Protein AF-A0AAD4KGN5-F1 (afdb_monomer_lite)

Radius of gyration: 23.33 Å; chains: 1; bounding box: 60×44×82 Å

Foldseek 3Di:
DPLLLVVLVVQLVLLVVLQVLLVVLQCCQQPVDPPDRQCLSVLLNVLSVLSNQLSVLVNVLVVPVPDDDLPNQQSPLVSVLSLLLSLLSNLVSLLSLLVVVLVVPDDDDCPPVPPPDPDPPPPPPPPDPDDDDPPDDPPDDDPPPLVVLSVVLNVLSVQLSVLSNCLSVLQGQDPPPSDRDPVSNVSSLVSLLSSLVSSLVSLVSSLVSLVVVVVVVVVVVVVVPDPPVPPPPCSSVLSNVLSVLSNLLSVLSNLVSVQSVVQVVPVVDDRPPPDDLSSSNPHPVVCCVRSPVVSVSVNSVSVSVVSVVVVVVVVVVD

Organism: NCBI:txid1131652

Sequence (318 aa):
MEAHEVLSCVELVIYILLFPLVSFLAVYYLCLTRREKQTAWLFLNAFTVAKIAGPAIAIYLDSSNTNSTGGSVKLQIASQILNQIALGPLLSATLSFVNTSVSRRLPLSPRNQDIAVESNQTQRNYYSYLPLQSRNQNGEGEGKFIPIVLRLIHPIIVCGLVLGIYGGVKRSPDSSTGETNADDYKSGVTFSKVSSVLFLVAIATLYGTVLLKQCHQTRSKRAHGGFETGSFVPESMMLVLILPLLFVRVIYSLLYSFNLNMVETLSTQSVKTVPSKYDPANGSWVIYLLLGLVPQVTVVTSYTIYGTLSWIKDRSGA

Structure (mmCIF, N/CA/C/O backbone):
data_AF-A0AAD4KGN5-F1
#
_entry.id   AF-A0AAD4KGN5-F1
#
loop_
_atom_site.group_PDB
_atom_site.id
_atom_site.type_symbol
_atom_site.label_atom_id
_atom_site.label_alt_id
_atom_site.label_comp_id
_atom_site.label_asym_id
_atom_site.label_entity_id
_atom_site.label_seq_id
_atom_site.pdbx_PDB_ins_code
_atom_site.Cartn_x
_atom_site.Cartn_y
_atom_site.Cartn_z
_atom_site.occupancy
_atom_site.B_iso_or_equiv
_atom_site.auth_seq_id
_atom_site.auth_comp_id
_atom_site.auth_asym_id
_atom_site.auth_atom_id
_atom_site.pdbx_PDB_model_num
ATOM 1 N N . MET A 1 1 ? 10.834 21.330 -17.620 1.00 60.41 1 MET A N 1
ATOM 2 C CA . MET A 1 1 ? 10.460 20.185 -16.779 1.00 60.41 1 MET A CA 1
ATOM 3 C C . MET A 1 1 ? 9.252 19.523 -17.388 1.00 60.41 1 MET A C 1
ATOM 5 O O . MET A 1 1 ? 8.248 20.195 -17.622 1.00 60.41 1 MET A O 1
ATOM 9 N N . GLU A 1 2 ? 9.367 18.243 -17.703 1.00 84.56 2 GLU A N 1
ATOM 10 C CA . GLU A 1 2 ? 8.225 17.460 -18.169 1.00 84.56 2 GLU A CA 1
ATOM 11 C C . GLU A 1 2 ? 7.252 17.216 -17.004 1.00 84.56 2 GLU A C 1
ATOM 13 O O . GLU A 1 2 ? 7.646 17.188 -15.837 1.00 84.56 2 GLU A O 1
ATOM 18 N N . ALA A 1 3 ? 5.957 17.040 -17.285 1.00 87.00 3 ALA A N 1
ATOM 19 C CA . ALA A 1 3 ? 4.946 16.875 -16.231 1.00 87.00 3 ALA A CA 1
ATOM 20 C C . ALA A 1 3 ? 5.242 15.686 -15.289 1.00 87.00 3 ALA A C 1
ATOM 22 O O . ALA A 1 3 ? 4.927 15.744 -14.101 1.00 87.00 3 ALA A O 1
ATOM 23 N N . HIS A 1 4 ? 5.884 14.629 -15.798 1.00 83.62 4 HIS A N 1
ATOM 24 C CA . HIS A 1 4 ? 6.298 13.455 -15.022 1.00 83.62 4 HIS A CA 1
ATOM 25 C C . HIS A 1 4 ? 7.429 13.751 -14.032 1.00 83.62 4 HIS A C 1
ATOM 27 O O . HIS A 1 4 ? 7.442 13.209 -12.925 1.00 83.62 4 HIS A O 1
ATOM 33 N N . GLU A 1 5 ? 8.345 14.642 -14.403 1.00 86.62 5 GLU A N 1
ATOM 34 C CA . GLU A 1 5 ? 9.452 15.086 -13.559 1.00 86.62 5 GLU A CA 1
ATOM 35 C C . GLU A 1 5 ? 8.915 15.902 -12.377 1.00 86.62 5 GLU A C 1
ATOM 37 O O . GLU A 1 5 ? 9.190 15.589 -11.219 1.00 86.62 5 GLU A O 1
ATOM 42 N N . VAL A 1 6 ? 8.041 16.878 -12.660 1.00 90.81 6 VAL A N 1
ATOM 43 C CA . VAL A 1 6 ? 7.364 17.678 -11.626 1.00 90.81 6 VAL A CA 1
ATOM 44 C C . VAL A 1 6 ? 6.596 16.769 -10.669 1.00 90.81 6 VAL A C 1
ATOM 46 O O . VAL A 1 6 ? 6.674 16.936 -9.453 1.00 90.81 6 VAL A O 1
ATOM 49 N N . LEU A 1 7 ? 5.886 15.775 -11.201 1.00 91.19 7 LEU A N 1
ATOM 50 C CA . LEU A 1 7 ? 5.109 14.842 -10.396 1.00 91.19 7 LEU A CA 1
ATOM 51 C C . LEU A 1 7 ? 5.989 13.951 -9.509 1.00 91.19 7 LEU A C 1
ATOM 53 O O . LEU A 1 7 ? 5.655 13.743 -8.343 1.00 91.19 7 LEU A O 1
ATOM 57 N N . SER A 1 8 ? 7.130 13.489 -10.024 1.00 90.75 8 SER A N 1
ATOM 58 C CA . SER A 1 8 ? 8.120 12.724 -9.253 1.00 90.75 8 SER A CA 1
ATOM 59 C C . SER A 1 8 ? 8.724 13.566 -8.124 1.00 90.75 8 SER A C 1
ATOM 61 O O . SER A 1 8 ? 8.851 13.087 -6.997 1.00 90.75 8 SER A O 1
ATOM 63 N N . CYS A 1 9 ? 9.020 14.843 -8.385 1.00 92.50 9 CYS A N 1
ATOM 64 C CA . CYS A 1 9 ? 9.477 15.793 -7.370 1.00 92.50 9 CYS A CA 1
ATOM 65 C C . CYS A 1 9 ? 8.417 16.035 -6.287 1.00 92.50 9 CYS A C 1
ATOM 67 O O . CYS A 1 9 ? 8.727 15.984 -5.098 1.00 92.50 9 CYS A O 1
ATOM 69 N N . VAL A 1 10 ? 7.158 16.258 -6.678 1.00 94.62 10 VAL A N 1
ATOM 70 C CA . VAL A 1 10 ? 6.042 16.448 -5.736 1.00 94.62 10 VAL A CA 1
ATOM 71 C C . VAL A 1 10 ? 5.856 15.212 -4.857 1.00 94.62 10 VAL A C 1
ATOM 73 O O . VAL A 1 10 ? 5.742 15.331 -3.638 1.00 94.62 10 VAL A O 1
ATOM 76 N N . GLU A 1 11 ? 5.866 14.023 -5.458 1.00 94.19 11 GLU A N 1
ATOM 77 C CA . GLU A 1 11 ? 5.771 12.755 -4.740 1.00 94.19 11 GLU A CA 1
ATOM 78 C C . GLU A 1 11 ? 6.907 12.594 -3.719 1.00 94.19 11 GLU A C 1
ATOM 80 O O . GLU A 1 11 ? 6.650 12.288 -2.551 1.00 94.19 11 GLU A O 1
ATOM 85 N N . LEU A 1 12 ? 8.148 12.862 -4.135 1.00 95.12 12 LEU A N 1
ATOM 86 C CA . LEU A 1 12 ? 9.322 12.795 -3.272 1.00 95.12 12 LEU A CA 1
ATOM 87 C C . LEU A 1 12 ? 9.198 13.747 -2.074 1.00 95.12 12 LEU A C 1
ATOM 89 O O . LEU A 1 12 ? 9.388 13.323 -0.934 1.00 95.12 12 LEU A O 1
ATOM 93 N N . VAL A 1 13 ? 8.832 15.010 -2.313 1.00 97.38 13 VAL A N 1
ATOM 94 C CA . VAL A 1 13 ? 8.669 16.024 -1.258 1.00 97.38 13 VAL A CA 1
ATOM 95 C C . VAL A 1 13 ? 7.602 15.598 -0.249 1.00 97.38 13 VAL A C 1
ATOM 97 O O . VAL A 1 13 ? 7.848 15.646 0.957 1.00 97.38 13 VAL A O 1
ATOM 100 N N . ILE A 1 14 ? 6.442 15.124 -0.715 1.00 97.12 14 ILE A N 1
ATOM 101 C CA . ILE A 1 14 ? 5.356 14.663 0.163 1.00 97.12 14 ILE A CA 1
ATOM 102 C C . ILE A 1 14 ? 5.833 13.519 1.065 1.00 97.12 14 ILE A C 1
ATOM 104 O O . ILE A 1 14 ? 5.611 13.553 2.278 1.00 97.12 14 ILE A O 1
ATOM 108 N N . TYR A 1 15 ? 6.498 12.506 0.503 1.00 96.94 15 TYR A N 1
ATOM 109 C CA . TYR A 1 15 ? 6.926 11.352 1.291 1.00 96.94 15 TYR A CA 1
ATOM 110 C C . TYR A 1 15 ? 8.107 11.651 2.215 1.00 96.94 15 TYR A C 1
ATOM 112 O O . TYR A 1 15 ? 8.131 11.112 3.321 1.00 96.94 15 TYR A O 1
ATOM 120 N N . ILE A 1 16 ? 9.026 12.543 1.834 1.00 97.31 16 ILE A N 1
ATOM 121 C CA . ILE A 1 16 ? 10.085 13.033 2.729 1.00 97.31 16 ILE A CA 1
ATOM 122 C C . ILE A 1 16 ? 9.478 13.740 3.945 1.00 97.31 16 ILE A C 1
ATOM 124 O O . ILE A 1 16 ? 9.922 13.498 5.065 1.00 97.31 16 ILE A O 1
ATOM 128 N N . LEU A 1 17 ? 8.438 14.560 3.758 1.00 97.25 17 LEU A N 1
ATOM 129 C CA . LEU A 1 17 ? 7.753 15.239 4.866 1.00 97.25 17 LEU A CA 1
ATOM 130 C C . LEU A 1 17 ? 6.970 14.266 5.761 1.00 97.25 17 LEU A C 1
ATOM 132 O O . LEU A 1 17 ? 6.923 14.440 6.979 1.00 97.25 17 LEU A O 1
ATOM 136 N N . LEU A 1 18 ? 6.376 13.219 5.184 1.00 96.62 18 LEU A N 1
ATOM 137 C CA . LEU A 1 18 ? 5.640 12.197 5.936 1.00 96.62 18 LEU A CA 1
ATOM 138 C C . LEU A 1 18 ? 6.549 11.210 6.678 1.00 96.62 18 LEU A C 1
ATOM 140 O O . LEU A 1 18 ? 6.173 10.707 7.739 1.00 96.62 18 LEU A O 1
ATOM 144 N N . PHE A 1 19 ? 7.735 10.921 6.142 1.00 97.44 19 PHE A N 1
ATOM 145 C CA . PHE A 1 19 ? 8.666 9.935 6.683 1.00 97.44 19 PHE A CA 1
ATOM 146 C C . PHE A 1 19 ? 9.046 10.134 8.161 1.00 97.44 19 PHE A C 1
ATOM 148 O O . PHE A 1 19 ? 8.937 9.155 8.905 1.00 97.44 19 PHE A O 1
ATOM 155 N N . PRO A 1 20 ? 9.454 11.327 8.646 1.00 97.56 20 PRO A N 1
ATOM 156 C CA . PRO A 1 20 ? 9.816 11.506 10.052 1.00 97.56 20 PRO A CA 1
ATOM 157 C C . PRO A 1 20 ? 8.620 11.281 10.978 1.00 97.56 20 PRO A C 1
ATOM 159 O O . PRO A 1 20 ? 8.779 10.701 12.049 1.00 97.56 20 PRO A O 1
ATOM 162 N N . LEU A 1 21 ? 7.416 11.665 10.549 1.00 96.44 21 LEU A N 1
ATOM 163 C CA . LEU A 1 21 ? 6.199 11.491 11.333 1.00 96.44 21 LEU A CA 1
ATOM 164 C C . LEU A 1 21 ? 5.832 10.000 11.442 1.00 96.44 21 LEU A C 1
ATOM 166 O O . LEU A 1 21 ? 5.621 9.488 12.541 1.00 96.44 21 LEU A O 1
ATOM 170 N N . VAL A 1 22 ? 5.828 9.275 10.319 1.00 96.50 22 VAL A N 1
ATOM 171 C CA . VAL A 1 22 ? 5.586 7.820 10.302 1.00 96.50 22 VAL A CA 1
ATOM 172 C C . VAL A 1 22 ? 6.668 7.074 11.087 1.00 96.50 22 VAL A C 1
ATOM 174 O O . VAL A 1 22 ? 6.358 6.143 11.826 1.00 96.50 22 VAL A O 1
ATOM 177 N N . SER A 1 23 ? 7.930 7.493 10.973 1.00 96.31 23 SER A N 1
ATOM 178 C CA . SER A 1 23 ? 9.051 6.919 11.727 1.00 96.31 23 SER A CA 1
ATOM 179 C C . SER A 1 23 ? 8.923 7.158 13.223 1.00 96.31 23 SER A C 1
ATOM 181 O O . SER A 1 23 ? 9.107 6.224 13.999 1.00 96.31 23 SER A O 1
ATOM 183 N N . PHE A 1 24 ? 8.542 8.367 13.635 1.00 95.88 24 PHE A N 1
ATOM 184 C CA . PHE A 1 24 ? 8.279 8.681 15.033 1.00 95.88 24 PHE A CA 1
ATOM 185 C C . PHE A 1 24 ? 7.169 7.793 15.604 1.00 95.88 24 PHE A C 1
ATOM 187 O O . PHE A 1 24 ? 7.368 7.172 16.646 1.00 95.88 24 PHE A O 1
ATOM 194 N N . LEU A 1 25 ? 6.037 7.662 14.902 1.00 93.50 25 LEU A N 1
ATOM 195 C CA . LEU A 1 25 ? 4.942 6.785 15.328 1.00 93.50 25 LEU A CA 1
ATOM 196 C C . LEU A 1 25 ? 5.377 5.316 15.372 1.00 93.50 25 LEU A C 1
ATOM 198 O O . LEU A 1 25 ? 5.053 4.615 16.327 1.00 93.50 25 LEU A O 1
ATOM 202 N N . ALA A 1 26 ? 6.156 4.853 14.391 1.00 94.06 26 ALA A N 1
ATOM 203 C CA . ALA A 1 26 ? 6.684 3.494 14.380 1.00 94.06 26 ALA A CA 1
ATOM 204 C C . ALA A 1 26 ? 7.587 3.220 15.587 1.00 94.06 26 ALA A C 1
ATOM 206 O O . ALA A 1 26 ? 7.376 2.234 16.286 1.00 94.06 26 ALA A O 1
ATOM 207 N N . VAL A 1 27 ? 8.538 4.106 15.887 1.00 93.56 27 VAL A N 1
ATOM 208 C CA . VAL A 1 27 ? 9.410 3.974 17.065 1.00 93.56 27 VAL A CA 1
ATOM 209 C C . VAL A 1 27 ? 8.600 4.078 18.358 1.00 93.56 27 VAL A C 1
ATOM 211 O O . VAL A 1 27 ? 8.803 3.287 19.277 1.00 93.56 27 VAL A O 1
ATOM 214 N N . TYR A 1 28 ? 7.642 5.001 18.439 1.00 91.69 28 TYR A N 1
ATOM 215 C CA . TYR A 1 28 ? 6.803 5.173 19.622 1.00 91.69 28 TYR A CA 1
ATOM 216 C C . TYR A 1 28 ? 5.955 3.927 19.924 1.00 91.69 28 TYR A C 1
ATOM 218 O O . TYR A 1 28 ? 5.976 3.412 21.046 1.00 91.69 28 TYR A O 1
ATOM 226 N N . TYR A 1 29 ? 5.238 3.403 18.927 1.00 88.31 29 TYR A N 1
ATOM 227 C CA . TYR A 1 29 ? 4.366 2.240 19.103 1.00 88.31 29 TYR A CA 1
ATOM 228 C C . TYR A 1 29 ? 5.123 0.909 19.180 1.00 88.31 29 TYR A C 1
ATOM 230 O O . TYR A 1 29 ? 4.575 -0.060 19.704 1.00 88.31 29 TYR A O 1
ATOM 238 N N . LEU A 1 30 ? 6.365 0.837 18.688 1.00 86.94 30 LEU A N 1
ATOM 239 C CA . LEU A 1 30 ? 7.169 -0.389 18.715 1.00 86.94 30 LEU A CA 1
ATOM 240 C C . LEU A 1 30 ? 8.129 -0.463 19.911 1.00 86.94 30 LEU A C 1
ATOM 242 O O . LEU A 1 30 ? 8.302 -1.546 20.469 1.00 86.94 30 LEU A O 1
ATOM 246 N N . CYS A 1 31 ? 8.744 0.660 20.301 1.00 84.00 31 CYS A N 1
ATOM 247 C CA . CYS A 1 31 ? 9.777 0.710 21.343 1.00 84.00 31 CYS A CA 1
ATOM 248 C C . CYS A 1 31 ? 9.281 1.297 22.670 1.00 84.00 31 CYS A C 1
ATOM 250 O O . CYS A 1 31 ? 9.625 0.772 23.725 1.00 84.00 31 CYS A O 1
ATOM 252 N N . LEU A 1 32 ? 8.509 2.391 22.640 1.00 79.25 32 LEU A N 1
ATOM 253 C CA . LEU A 1 32 ? 8.140 3.130 23.859 1.00 79.25 32 LEU A CA 1
ATOM 254 C C . LEU A 1 32 ? 6.855 2.608 24.500 1.00 79.25 32 LEU A C 1
ATOM 256 O O . LEU A 1 32 ? 6.700 2.623 25.722 1.00 79.25 32 LEU A O 1
ATOM 260 N N . THR A 1 33 ? 5.928 2.120 23.685 1.00 74.19 33 THR A N 1
ATOM 261 C CA . THR A 1 33 ? 4.666 1.585 24.182 1.00 74.19 33 THR A CA 1
ATOM 262 C C . THR A 1 33 ? 4.865 0.137 24.625 1.00 74.19 33 THR A C 1
ATOM 264 O O . THR A 1 33 ? 5.048 -0.760 23.812 1.00 74.19 33 THR A O 1
ATOM 267 N N . ARG A 1 34 ? 4.793 -0.117 25.939 1.00 61.22 34 ARG A N 1
ATOM 268 C CA . ARG A 1 34 ? 4.879 -1.474 26.523 1.00 61.22 34 ARG A CA 1
ATOM 269 C C . ARG A 1 34 ? 3.637 -2.342 26.230 1.00 61.22 34 ARG A C 1
ATOM 271 O O . ARG A 1 34 ? 3.597 -3.504 26.625 1.00 61.22 34 ARG A O 1
ATOM 278 N N . ARG A 1 35 ? 2.609 -1.774 25.584 1.00 58.50 35 ARG A N 1
ATOM 279 C CA . ARG A 1 35 ? 1.395 -2.477 25.133 1.00 58.50 35 ARG A CA 1
ATOM 280 C C . ARG A 1 35 ? 1.595 -3.067 23.734 1.00 58.50 35 ARG A C 1
ATOM 282 O O . ARG A 1 35 ? 2.479 -2.639 23.007 1.00 58.50 35 ARG A O 1
ATOM 289 N N . GLU A 1 36 ? 0.787 -4.079 23.421 1.00 65.50 36 GLU A N 1
ATOM 290 C CA . GLU A 1 36 ? 0.777 -4.897 22.196 1.00 65.50 36 GLU A CA 1
ATOM 291 C C . GLU A 1 36 ? 1.415 -4.214 20.976 1.00 65.50 36 GLU A C 1
ATOM 293 O O . GLU A 1 36 ? 0.932 -3.183 20.505 1.00 65.50 36 GLU A O 1
ATOM 298 N N . LYS A 1 37 ? 2.514 -4.788 20.461 1.00 69.62 37 LYS A N 1
ATOM 299 C CA . LYS A 1 37 ? 3.272 -4.151 19.377 1.00 69.62 37 LYS A CA 1
ATOM 300 C C . LYS A 1 37 ? 2.404 -4.085 18.117 1.00 69.62 37 LYS A C 1
ATOM 302 O O . LYS A 1 37 ? 2.071 -5.114 17.526 1.00 69.62 37 LYS A O 1
ATOM 307 N N . GLN A 1 38 ? 2.070 -2.873 17.688 1.00 82.19 38 GLN A N 1
ATOM 308 C CA . GLN A 1 38 ? 1.315 -2.635 16.462 1.00 82.19 38 GLN A CA 1
ATOM 309 C C . GLN A 1 38 ? 2.259 -2.673 15.255 1.00 82.19 38 GLN A C 1
ATOM 311 O O . GLN A 1 38 ? 2.876 -1.673 14.892 1.00 82.19 38 GLN A O 1
ATOM 316 N N . THR A 1 39 ? 2.368 -3.834 14.606 1.00 87.81 39 THR A N 1
ATOM 317 C CA . THR A 1 39 ? 3.241 -4.039 13.432 1.00 87.81 39 THR A CA 1
ATOM 318 C C . THR A 1 39 ? 2.850 -3.197 12.213 1.00 87.81 39 THR A C 1
ATOM 320 O O . THR A 1 39 ? 3.664 -3.020 11.310 1.00 87.81 39 THR A O 1
ATOM 323 N N . ALA A 1 40 ? 1.635 -2.635 12.191 1.00 91.94 40 ALA A N 1
ATOM 324 C CA . ALA A 1 40 ? 1.134 -1.783 11.113 1.00 91.94 40 ALA A CA 1
ATOM 325 C C . ALA A 1 40 ? 2.074 -0.606 10.801 1.00 91.94 40 ALA A C 1
ATOM 327 O O . ALA A 1 40 ? 2.333 -0.310 9.635 1.00 91.94 40 ALA A O 1
ATOM 328 N N . TRP A 1 41 ? 2.639 0.021 11.836 1.00 93.88 41 TRP A N 1
ATOM 329 C CA . TRP A 1 41 ? 3.528 1.174 11.686 1.00 93.88 41 TRP A CA 1
ATOM 330 C C . TRP A 1 41 ? 4.870 0.821 11.046 1.00 93.88 41 TRP A C 1
ATOM 332 O O . TRP A 1 41 ? 5.410 1.618 10.283 1.00 93.88 41 TRP A O 1
ATOM 342 N N . LEU A 1 42 ? 5.381 -0.389 11.297 1.00 93.75 42 LEU A N 1
ATOM 343 C CA . LEU A 1 42 ? 6.594 -0.890 10.650 1.00 93.75 42 LEU A CA 1
ATOM 344 C C . LEU A 1 42 ? 6.373 -1.047 9.139 1.00 93.75 42 LEU A C 1
ATOM 346 O O . LEU A 1 42 ? 7.194 -0.609 8.338 1.00 93.75 42 LEU A O 1
ATOM 350 N N . PHE A 1 43 ? 5.238 -1.630 8.746 1.00 95.06 43 PHE A N 1
ATOM 351 C CA . PHE A 1 43 ? 4.889 -1.788 7.336 1.00 95.06 43 PHE A CA 1
ATOM 352 C C . PHE A 1 43 ? 4.648 -0.443 6.641 1.00 95.06 43 PHE A C 1
ATOM 354 O O . PHE A 1 43 ? 5.063 -0.269 5.496 1.00 95.06 43 PHE A O 1
ATOM 361 N N . LEU A 1 44 ? 4.042 0.527 7.335 1.00 95.25 44 LEU A N 1
ATOM 362 C CA . LEU A 1 44 ? 3.866 1.882 6.810 1.00 95.25 44 LEU A CA 1
ATOM 363 C C . LEU A 1 44 ? 5.209 2.609 6.634 1.00 95.25 44 LEU A C 1
ATOM 365 O O . LEU A 1 44 ? 5.376 3.356 5.676 1.00 95.25 44 LEU A O 1
ATOM 369 N N . ASN A 1 45 ? 6.183 2.356 7.511 1.00 95.94 45 ASN A N 1
ATOM 370 C CA . ASN A 1 45 ? 7.542 2.873 7.360 1.00 95.94 45 ASN A CA 1
ATOM 371 C C . ASN A 1 45 ? 8.263 2.243 6.155 1.00 95.94 45 ASN A C 1
ATOM 373 O O . ASN A 1 45 ? 8.795 2.948 5.304 1.00 95.94 45 ASN A O 1
ATOM 377 N N . ALA A 1 46 ? 8.202 0.915 6.018 1.00 95.31 46 ALA A N 1
ATOM 378 C CA . ALA A 1 46 ? 8.754 0.226 4.851 1.00 95.31 46 ALA A CA 1
ATOM 379 C C . ALA A 1 46 ? 8.126 0.733 3.538 1.00 95.31 46 ALA A C 1
ATOM 381 O O . ALA A 1 46 ? 8.821 0.903 2.536 1.00 95.31 46 ALA A O 1
ATOM 382 N N . PHE A 1 47 ? 6.822 1.030 3.558 1.00 96.31 47 PHE A N 1
ATOM 383 C CA . PHE A 1 47 ? 6.125 1.664 2.444 1.00 96.31 47 PHE A CA 1
ATOM 384 C C . PHE A 1 47 ? 6.702 3.042 2.096 1.00 96.31 47 PHE A C 1
ATOM 386 O O . PHE A 1 47 ? 7.019 3.284 0.931 1.00 96.31 47 PHE A O 1
ATOM 393 N N . THR A 1 48 ? 6.851 3.946 3.071 1.00 96.62 48 THR A N 1
ATOM 394 C CA . THR A 1 48 ? 7.354 5.304 2.804 1.00 96.62 48 THR A CA 1
ATOM 395 C C . THR A 1 48 ? 8.795 5.288 2.303 1.00 96.62 48 THR A C 1
ATOM 397 O O . THR A 1 48 ? 9.103 6.018 1.366 1.00 96.62 48 THR A O 1
ATOM 400 N N . VAL A 1 49 ? 9.654 4.405 2.825 1.00 95.75 49 VAL A N 1
ATOM 401 C CA . VAL A 1 49 ? 11.027 4.224 2.316 1.00 95.75 49 VAL A CA 1
ATOM 402 C C . VAL A 1 49 ? 11.024 3.787 0.849 1.00 95.75 49 VAL A C 1
ATOM 404 O O . VAL A 1 49 ? 11.706 4.396 0.024 1.00 95.75 49 VAL A O 1
ATOM 407 N N . ALA A 1 50 ? 10.216 2.783 0.491 1.00 93.56 50 ALA A N 1
ATOM 408 C CA . ALA A 1 50 ? 10.104 2.328 -0.896 1.00 93.56 50 ALA A CA 1
ATOM 409 C C . ALA A 1 50 ? 9.590 3.440 -1.833 1.00 93.56 50 ALA A C 1
ATOM 411 O O . ALA A 1 50 ? 10.068 3.573 -2.962 1.00 93.56 50 ALA A O 1
ATOM 412 N N . LYS A 1 51 ? 8.651 4.269 -1.354 1.00 93.94 51 LYS A N 1
ATOM 413 C CA . LYS A 1 51 ? 8.094 5.406 -2.102 1.00 93.94 51 LYS A CA 1
ATOM 414 C C . LYS A 1 51 ? 9.039 6.598 -2.225 1.00 93.94 51 LYS A C 1
ATOM 416 O O . LYS A 1 51 ? 8.876 7.357 -3.166 1.00 93.94 51 LYS A O 1
ATOM 421 N N . ILE A 1 52 ? 10.019 6.761 -1.339 1.00 95.31 52 ILE A N 1
ATOM 422 C CA . ILE A 1 52 ? 11.092 7.756 -1.507 1.00 95.31 52 ILE A CA 1
ATOM 423 C C . ILE A 1 52 ? 12.108 7.258 -2.540 1.00 95.31 52 ILE A C 1
ATOM 425 O O . ILE A 1 52 ? 12.529 8.015 -3.411 1.00 95.31 52 ILE A O 1
ATOM 429 N N . ALA A 1 53 ? 12.468 5.971 -2.480 1.00 93.50 53 ALA A N 1
ATOM 430 C CA . ALA A 1 53 ? 13.478 5.388 -3.359 1.00 93.50 53 ALA A CA 1
ATOM 431 C C . ALA A 1 53 ? 13.095 5.457 -4.849 1.00 93.50 53 ALA A C 1
ATOM 433 O O . ALA A 1 53 ? 13.936 5.796 -5.678 1.00 93.50 53 ALA A O 1
ATOM 434 N N . GLY A 1 54 ? 11.834 5.175 -5.200 1.00 88.62 54 GLY A N 1
ATOM 435 C CA . GLY A 1 54 ? 11.370 5.169 -6.596 1.00 88.62 54 GLY A CA 1
ATOM 436 C C . GLY A 1 54 ? 11.581 6.506 -7.334 1.00 88.62 54 GLY A C 1
ATOM 437 O O . GLY A 1 54 ? 12.334 6.536 -8.309 1.00 88.62 54 GLY A O 1
ATOM 438 N N . PRO A 1 55 ? 10.967 7.616 -6.880 1.00 89.31 55 PRO A N 1
ATOM 439 C CA . PRO A 1 55 ? 11.144 8.944 -7.466 1.00 89.31 55 PRO A CA 1
ATOM 440 C C . PRO A 1 55 ? 12.584 9.460 -7.379 1.00 89.31 55 PRO A C 1
ATOM 442 O O . PRO A 1 55 ? 13.048 10.097 -8.319 1.00 89.31 55 PRO A O 1
ATOM 445 N N . ALA A 1 56 ? 13.319 9.155 -6.301 1.00 91.19 56 ALA A N 1
ATOM 446 C CA . ALA A 1 56 ? 14.723 9.553 -6.180 1.00 91.19 56 ALA A CA 1
ATOM 447 C C . ALA A 1 56 ? 15.592 8.940 -7.294 1.00 91.19 56 ALA A C 1
ATOM 449 O O . ALA A 1 56 ? 16.406 9.640 -7.895 1.00 91.19 56 ALA A O 1
ATOM 450 N N . ILE A 1 57 ? 15.378 7.658 -7.619 1.00 88.75 57 ILE A N 1
ATOM 451 C CA . ILE A 1 57 ? 16.053 6.985 -8.740 1.00 88.75 57 ILE A CA 1
ATOM 452 C C . ILE A 1 57 ? 15.639 7.609 -10.079 1.00 88.75 57 ILE A C 1
ATOM 454 O O . ILE A 1 57 ? 16.490 7.807 -10.943 1.00 88.75 57 ILE A O 1
ATOM 458 N N . ALA A 1 58 ? 14.356 7.940 -10.255 1.00 83.69 58 ALA A N 1
ATOM 459 C CA . ALA A 1 58 ? 13.861 8.555 -11.487 1.00 83.69 58 ALA A CA 1
ATOM 460 C C . ALA A 1 58 ? 14.473 9.948 -11.738 1.00 83.69 58 ALA A C 1
ATOM 462 O O . ALA A 1 58 ? 14.930 10.222 -12.843 1.00 83.69 58 ALA A O 1
ATOM 463 N N . ILE A 1 59 ? 14.555 10.795 -10.708 1.00 86.56 59 ILE A N 1
ATOM 464 C CA . ILE A 1 59 ? 15.178 12.129 -10.797 1.00 86.56 59 ILE A CA 1
ATOM 465 C C . ILE A 1 59 ? 16.688 12.012 -11.053 1.00 86.56 59 ILE A C 1
ATOM 467 O O . ILE A 1 59 ? 17.253 12.753 -11.859 1.00 86.56 59 ILE A O 1
ATOM 471 N N . TYR A 1 60 ? 17.351 11.055 -10.396 1.00 86.75 60 TYR A N 1
ATOM 472 C CA . TYR A 1 60 ? 18.772 10.786 -10.624 1.00 86.75 60 TYR A CA 1
ATOM 473 C C . TYR A 1 60 ? 19.050 10.354 -12.071 1.00 86.75 60 TYR A C 1
ATOM 475 O O . TYR A 1 60 ? 20.047 10.766 -12.668 1.00 86.75 60 TYR A O 1
ATOM 483 N N . LEU A 1 61 ? 18.161 9.546 -12.652 1.00 80.06 61 LEU A N 1
ATOM 484 C CA . LEU A 1 61 ? 18.254 9.135 -14.049 1.00 80.06 61 LEU A CA 1
ATOM 485 C C . LEU A 1 61 ? 18.135 10.299 -15.021 1.00 80.06 61 LEU A C 1
ATOM 487 O O . LEU A 1 61 ? 18.936 10.405 -15.946 1.00 80.06 61 LEU A O 1
ATOM 491 N N . ASP A 1 62 ? 17.168 11.178 -14.789 1.00 77.50 62 ASP A N 1
ATOM 492 C CA . ASP A 1 62 ? 16.980 12.355 -15.629 1.00 77.50 62 ASP A CA 1
ATOM 493 C C . ASP A 1 62 ? 18.217 13.269 -15.589 1.00 77.50 62 ASP A C 1
ATOM 495 O O . ASP A 1 62 ? 18.728 13.707 -16.618 1.00 77.50 62 ASP A O 1
ATOM 499 N N . SER A 1 63 ? 18.809 13.416 -14.401 1.00 79.50 63 SER A N 1
ATOM 500 C CA . SER A 1 63 ? 20.038 14.194 -14.199 1.00 79.50 63 SER A CA 1
ATOM 501 C C . SER A 1 63 ? 21.285 13.567 -14.854 1.00 79.50 63 SER A C 1
ATOM 503 O O . SER A 1 63 ? 22.218 14.284 -15.216 1.00 79.50 63 SER A O 1
ATOM 505 N N . SER A 1 64 ? 21.336 12.235 -14.997 1.00 72.69 64 SER A N 1
ATOM 506 C CA . SER A 1 64 ? 22.513 11.485 -15.484 1.00 72.69 64 SER A CA 1
ATOM 507 C C . SER A 1 64 ? 22.470 11.120 -16.975 1.00 72.69 64 SER A C 1
ATOM 509 O O . SER A 1 64 ? 23.503 10.774 -17.553 1.00 72.69 64 SER A O 1
ATOM 511 N N . ASN A 1 65 ? 21.318 11.272 -17.636 1.00 60.03 65 ASN A N 1
ATOM 512 C CA . ASN A 1 65 ? 21.122 11.014 -19.070 1.00 60.03 65 ASN A CA 1
ATOM 513 C C . ASN A 1 65 ? 21.923 11.931 -20.014 1.00 60.03 65 ASN A C 1
ATOM 515 O O . ASN A 1 65 ? 21.831 11.789 -21.231 1.00 60.03 65 ASN A O 1
ATOM 519 N N . THR A 1 66 ? 22.762 12.828 -19.494 1.00 54.34 66 THR A N 1
ATOM 520 C CA . THR A 1 66 ? 23.677 13.613 -20.325 1.00 54.34 66 THR A CA 1
ATOM 521 C C . THR A 1 66 ? 24.806 12.782 -20.948 1.00 54.34 66 THR A C 1
ATOM 523 O O . THR A 1 66 ? 25.358 13.252 -21.933 1.00 54.34 66 THR A O 1
ATOM 526 N N . ASN A 1 67 ? 25.137 11.561 -20.472 1.00 50.66 67 ASN A N 1
ATOM 527 C CA . ASN A 1 67 ? 26.325 10.832 -20.974 1.00 50.66 67 ASN A CA 1
ATOM 528 C C . ASN A 1 67 ? 26.278 9.275 -21.034 1.00 50.66 67 ASN A C 1
ATOM 530 O O . ASN A 1 67 ? 27.321 8.668 -21.283 1.00 50.66 67 ASN A O 1
ATOM 534 N N . SER A 1 68 ? 25.164 8.556 -20.794 1.00 52.28 68 SER A N 1
ATOM 535 C CA . SER A 1 68 ? 25.206 7.065 -20.738 1.00 52.28 68 SER A CA 1
ATOM 536 C C . SER A 1 68 ? 23.912 6.344 -21.153 1.00 52.28 68 SER A C 1
ATOM 538 O O . SER A 1 68 ? 22.947 6.285 -20.400 1.00 52.28 68 SER A O 1
ATOM 540 N N . THR A 1 69 ? 23.911 5.695 -22.319 1.00 52.94 69 THR A N 1
ATOM 541 C CA . THR A 1 69 ? 22.734 5.053 -22.946 1.00 52.94 69 THR A CA 1
ATOM 542 C C . THR A 1 69 ? 22.341 3.672 -22.392 1.00 52.94 69 THR A C 1
ATOM 544 O O . THR A 1 69 ? 21.218 3.238 -22.624 1.00 52.94 69 THR A O 1
ATOM 547 N N . GLY A 1 70 ? 23.212 2.972 -21.650 1.00 51.56 70 GLY A N 1
ATOM 548 C CA . GLY A 1 70 ? 22.945 1.600 -21.166 1.00 51.56 70 GLY A CA 1
ATOM 549 C C . GLY A 1 70 ? 22.452 1.472 -19.714 1.00 51.56 70 GLY A C 1
ATOM 550 O O . GLY A 1 70 ? 21.830 0.472 -19.354 1.00 51.56 70 GLY A O 1
ATOM 551 N N . GLY A 1 71 ? 22.717 2.467 -18.860 1.00 57.94 71 GLY A N 1
ATOM 552 C CA . GLY A 1 71 ? 22.325 2.450 -17.439 1.00 57.94 71 GLY A CA 1
ATOM 553 C C . GLY A 1 71 ? 20.878 2.889 -17.184 1.00 57.94 71 GLY A C 1
ATOM 554 O O . GLY A 1 71 ? 20.277 2.500 -16.181 1.00 57.94 71 GLY A O 1
ATOM 555 N N . SER A 1 72 ? 20.300 3.652 -18.113 1.00 67.00 72 SER A N 1
ATOM 556 C CA . SER A 1 72 ? 18.995 4.302 -17.965 1.00 67.00 72 SER A CA 1
ATOM 557 C C . SER A 1 72 ? 17.833 3.311 -17.866 1.00 67.00 72 SER A C 1
ATOM 559 O O . SER A 1 72 ? 16.992 3.426 -16.975 1.00 67.00 72 SER A O 1
ATOM 561 N N . VAL A 1 73 ? 17.826 2.272 -18.705 1.00 71.56 73 VAL A N 1
ATOM 562 C CA . VAL A 1 73 ? 16.721 1.301 -18.781 1.00 71.56 73 VAL A CA 1
ATOM 563 C C . VAL A 1 73 ? 16.598 0.464 -17.502 1.00 71.56 73 VAL A C 1
ATOM 565 O O . VAL A 1 73 ? 15.494 0.246 -17.004 1.00 71.56 73 VAL A O 1
ATOM 568 N N . LYS A 1 74 ? 17.719 0.026 -16.912 1.00 72.19 74 LYS A N 1
ATOM 569 C CA . LYS A 1 74 ? 17.713 -0.810 -15.694 1.00 72.19 74 LYS A CA 1
ATOM 570 C C 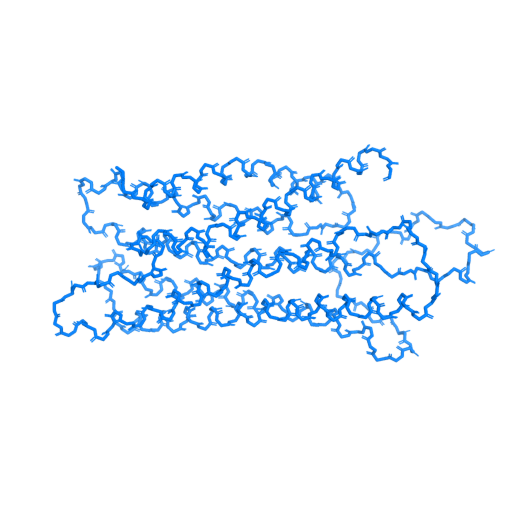. LYS A 1 74 ? 17.204 -0.050 -14.482 1.00 72.19 74 LYS A C 1
ATOM 572 O O . LYS A 1 74 ? 16.380 -0.570 -13.735 1.00 72.19 74 LYS A O 1
ATOM 577 N N . LEU A 1 75 ? 17.668 1.184 -14.293 1.00 74.69 75 LEU A N 1
ATOM 578 C CA . LEU A 1 75 ? 17.194 2.030 -13.199 1.00 74.69 75 LEU A CA 1
ATOM 579 C C . LEU A 1 75 ? 15.728 2.448 -13.410 1.00 74.69 75 LEU A C 1
ATOM 581 O O . LEU A 1 75 ? 14.993 2.559 -12.430 1.00 74.69 75 LEU A O 1
ATOM 585 N N . GLN A 1 76 ? 15.273 2.621 -14.657 1.00 79.31 76 GLN A N 1
ATOM 586 C CA . GLN A 1 76 ? 13.868 2.915 -14.957 1.00 79.31 76 GLN A CA 1
ATOM 587 C C . GLN A 1 76 ? 12.972 1.717 -14.621 1.00 79.31 76 GLN A C 1
ATOM 589 O O . GLN A 1 76 ? 11.920 1.871 -14.004 1.00 79.31 76 GLN A O 1
ATOM 594 N N . ILE A 1 77 ? 13.412 0.503 -14.953 1.00 78.88 77 ILE A N 1
ATOM 595 C CA . ILE A 1 77 ? 12.718 -0.720 -14.545 1.00 78.88 77 ILE A CA 1
ATOM 596 C C . ILE A 1 77 ? 12.758 -0.863 -13.018 1.00 78.88 77 ILE A C 1
ATOM 598 O O . ILE A 1 77 ? 11.735 -1.161 -12.407 1.00 78.88 77 ILE A O 1
ATOM 602 N N . ALA A 1 78 ? 13.889 -0.579 -12.370 1.00 82.38 78 ALA A N 1
ATOM 603 C CA . ALA A 1 78 ? 14.004 -0.625 -10.914 1.00 82.38 78 ALA A CA 1
ATOM 604 C C . ALA A 1 78 ? 13.043 0.353 -10.213 1.00 82.38 78 ALA A C 1
ATOM 606 O O . ALA A 1 78 ? 12.393 -0.028 -9.237 1.00 82.38 78 ALA A O 1
ATOM 607 N N . SER A 1 79 ? 12.892 1.581 -10.720 1.00 84.12 79 SER A N 1
ATOM 608 C CA . SER A 1 79 ? 11.949 2.558 -10.162 1.00 84.12 79 SER A CA 1
ATOM 609 C C . SER A 1 79 ? 10.493 2.104 -10.333 1.00 84.12 79 SER A C 1
ATOM 611 O O . SER A 1 79 ? 9.700 2.190 -9.389 1.00 84.12 79 SER A O 1
ATOM 613 N N . GLN A 1 80 ? 10.148 1.521 -11.487 1.00 83.88 80 GLN A N 1
ATOM 614 C CA . GLN A 1 80 ? 8.833 0.918 -11.726 1.00 83.88 80 GLN A CA 1
ATOM 615 C C . GLN A 1 80 ? 8.562 -0.258 -10.778 1.00 83.88 80 GLN A C 1
ATOM 617 O O . GLN A 1 80 ? 7.469 -0.360 -10.213 1.00 83.88 80 GLN A O 1
ATOM 622 N N . ILE A 1 81 ? 9.554 -1.128 -10.569 1.00 86.19 81 ILE A N 1
ATOM 623 C CA . ILE A 1 81 ? 9.466 -2.263 -9.647 1.00 86.19 81 ILE A CA 1
ATOM 624 C C . ILE A 1 81 ? 9.229 -1.763 -8.221 1.00 86.19 81 ILE A C 1
ATOM 626 O O . ILE A 1 81 ? 8.287 -2.213 -7.572 1.00 86.19 81 ILE A O 1
ATOM 630 N N . LEU A 1 82 ? 10.012 -0.792 -7.745 1.00 87.31 82 LEU A N 1
ATOM 631 C CA . LEU A 1 82 ? 9.851 -0.213 -6.408 1.00 87.31 82 LEU A CA 1
ATOM 632 C C . LEU A 1 82 ? 8.448 0.368 -6.190 1.00 87.31 82 LEU A C 1
ATOM 634 O O . LEU A 1 82 ? 7.843 0.142 -5.139 1.00 87.31 82 LEU A O 1
ATOM 638 N N . ASN A 1 83 ? 7.884 1.041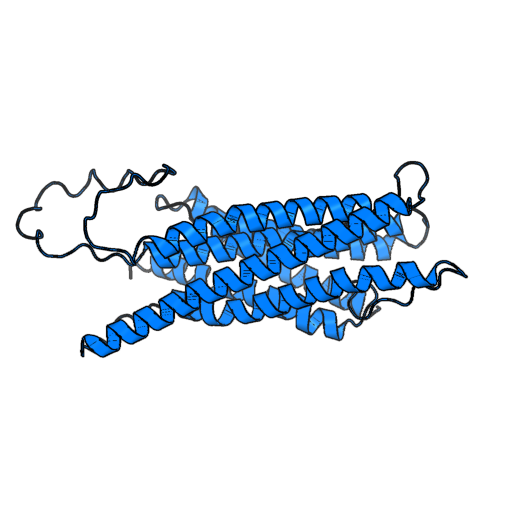 -7.198 1.00 86.12 83 ASN A N 1
ATOM 639 C CA . ASN A 1 83 ? 6.536 1.603 -7.107 1.00 86.12 83 ASN A CA 1
ATOM 640 C C . ASN A 1 83 ? 5.436 0.524 -7.012 1.00 86.12 83 ASN A C 1
ATOM 642 O O . ASN A 1 83 ? 4.386 0.757 -6.405 1.00 86.12 83 ASN A O 1
ATOM 646 N N . GLN A 1 84 ? 5.668 -0.660 -7.591 1.00 86.25 84 GLN A N 1
ATOM 647 C CA . GLN A 1 84 ? 4.758 -1.806 -7.486 1.00 86.25 84 GLN A CA 1
ATOM 648 C C . GLN A 1 84 ? 4.933 -2.561 -6.162 1.00 86.25 84 GLN A C 1
ATOM 650 O O . GLN A 1 84 ? 3.944 -2.858 -5.491 1.00 86.25 84 GLN A O 1
ATOM 655 N N . ILE A 1 85 ? 6.177 -2.809 -5.740 1.00 89.50 85 ILE A N 1
ATOM 656 C CA . ILE A 1 85 ? 6.511 -3.508 -4.486 1.00 89.50 85 ILE A CA 1
ATOM 657 C C . ILE A 1 85 ? 5.928 -2.778 -3.279 1.00 89.50 85 ILE A C 1
ATOM 659 O O . ILE A 1 85 ? 5.456 -3.427 -2.345 1.00 89.50 85 ILE A O 1
ATOM 663 N N . ALA A 1 86 ? 5.904 -1.442 -3.304 1.00 92.31 86 ALA A N 1
ATOM 664 C CA . ALA A 1 86 ? 5.361 -0.637 -2.216 1.00 92.31 86 ALA A CA 1
ATOM 665 C C . ALA A 1 86 ? 3.910 -1.031 -1.844 1.00 92.31 86 ALA A C 1
ATOM 667 O O . ALA A 1 86 ? 3.508 -0.906 -0.690 1.00 92.31 86 ALA A O 1
ATOM 668 N N . LEU A 1 87 ? 3.112 -1.591 -2.759 1.00 93.06 87 LEU A N 1
ATOM 669 C CA . LEU A 1 87 ? 1.749 -2.021 -2.425 1.00 93.06 87 LEU A CA 1
ATOM 670 C C . LEU A 1 87 ? 1.678 -3.150 -1.394 1.00 93.06 87 LEU A C 1
ATOM 672 O O . LEU A 1 87 ? 0.735 -3.170 -0.605 1.00 93.06 87 LEU A O 1
ATOM 676 N N . GLY A 1 88 ? 2.666 -4.047 -1.357 1.00 94.56 88 GLY A N 1
ATOM 677 C CA . GLY A 1 88 ? 2.701 -5.148 -0.393 1.00 94.56 88 GLY A CA 1
ATOM 678 C C . GLY A 1 88 ? 2.729 -4.648 1.055 1.00 94.56 88 GLY A C 1
ATOM 679 O O . GLY A 1 88 ? 1.796 -4.936 1.806 1.00 94.56 88 GLY A O 1
ATOM 680 N N . PRO A 1 89 ? 3.739 -3.850 1.456 1.00 95.81 89 PRO A N 1
ATOM 681 C CA . PRO A 1 89 ? 3.784 -3.234 2.779 1.00 95.81 89 PRO A CA 1
ATOM 682 C C . PRO A 1 89 ? 2.532 -2.415 3.111 1.00 95.81 89 PRO A C 1
ATOM 684 O O . PRO A 1 89 ? 2.022 -2.517 4.223 1.00 95.81 89 PRO A O 1
ATOM 687 N N . LEU A 1 90 ? 1.973 -1.665 2.155 1.00 95.69 90 LEU A N 1
ATOM 688 C CA . LEU A 1 90 ? 0.750 -0.894 2.395 1.00 95.69 90 LEU A CA 1
ATOM 689 C C . LEU A 1 90 ? -0.449 -1.798 2.733 1.00 95.69 90 LEU A C 1
ATOM 691 O O . LEU A 1 90 ? -1.155 -1.544 3.708 1.00 95.69 90 LEU A O 1
ATOM 695 N N . LEU A 1 91 ? -0.650 -2.882 1.978 1.00 95.19 91 LEU A N 1
ATOM 696 C CA . LEU A 1 91 ? -1.704 -3.868 2.238 1.00 95.19 91 LEU A CA 1
ATOM 697 C C . LEU A 1 91 ? -1.493 -4.600 3.571 1.00 95.19 91 LEU A C 1
ATOM 699 O O . LEU A 1 91 ? -2.456 -4.817 4.307 1.00 95.19 91 LEU A O 1
ATOM 703 N N . SER A 1 92 ? -0.247 -4.934 3.917 1.00 95.88 92 SER A N 1
ATOM 704 C CA . SER A 1 92 ? 0.097 -5.526 5.216 1.00 95.88 92 SER A CA 1
ATOM 705 C C . SER A 1 92 ? -0.170 -4.566 6.379 1.00 95.88 92 SER A C 1
ATOM 707 O O . SER A 1 92 ? -0.679 -4.990 7.420 1.00 95.88 92 SER A O 1
ATOM 709 N N . ALA A 1 93 ? 0.103 -3.268 6.201 1.00 95.06 93 ALA A N 1
ATOM 710 C CA . ALA A 1 93 ? -0.253 -2.238 7.174 1.00 95.06 93 ALA A CA 1
ATOM 711 C C . ALA A 1 93 ? -1.775 -2.176 7.366 1.00 95.06 93 ALA A C 1
ATOM 713 O O . ALA A 1 93 ? -2.257 -2.255 8.497 1.00 95.06 93 ALA A O 1
ATOM 714 N N . THR A 1 94 ? -2.542 -2.129 6.270 1.00 94.44 94 THR A N 1
ATOM 715 C CA . THR A 1 94 ? -4.011 -2.149 6.306 1.00 94.44 94 THR A CA 1
ATOM 716 C C . THR A 1 94 ? -4.549 -3.394 7.007 1.00 94.44 94 THR A C 1
ATOM 718 O O . THR A 1 94 ? -5.393 -3.267 7.892 1.00 94.44 94 THR A O 1
ATOM 721 N N . LEU A 1 95 ? -4.042 -4.588 6.683 1.00 92.50 95 LEU A N 1
ATOM 722 C CA . LEU A 1 95 ? -4.435 -5.836 7.345 1.00 92.50 95 LEU A CA 1
ATOM 723 C C . LEU A 1 95 ? -4.162 -5.783 8.857 1.00 92.50 95 LEU A C 1
ATOM 725 O O . LEU A 1 95 ? -5.012 -6.190 9.649 1.00 92.50 95 LEU A O 1
ATOM 729 N N . SER A 1 96 ? -3.009 -5.248 9.270 1.00 90.75 96 SER A N 1
ATOM 730 C CA . SER A 1 96 ? -2.643 -5.111 10.685 1.00 90.75 96 SER A CA 1
ATOM 731 C C . SER A 1 96 ? -3.556 -4.123 11.430 1.00 90.75 96 SER A C 1
ATOM 733 O O . SER A 1 96 ? -4.019 -4.418 12.538 1.00 90.75 96 SER A O 1
ATOM 735 N N . PHE A 1 97 ? -3.925 -3.002 10.799 1.00 90.12 97 PHE A N 1
ATOM 736 C CA . PHE A 1 97 ? -4.926 -2.083 11.351 1.00 90.12 97 PHE A CA 1
ATOM 737 C C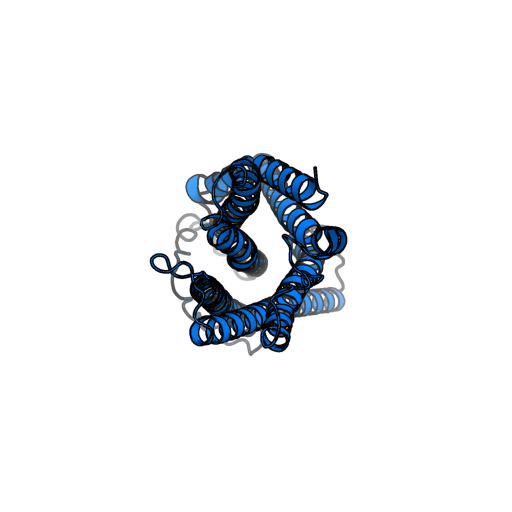 . PHE A 1 97 ? -6.300 -2.747 11.485 1.00 90.12 97 PHE A C 1
ATOM 739 O O . PHE A 1 97 ? -6.899 -2.685 12.559 1.00 90.12 97 PHE A O 1
ATOM 746 N N . VAL A 1 98 ? -6.772 -3.449 10.448 1.00 89.00 98 VAL A N 1
ATOM 747 C CA . VAL A 1 98 ? -8.056 -4.172 10.486 1.00 89.00 98 VAL A CA 1
ATOM 748 C C . VAL A 1 98 ? -8.059 -5.214 11.608 1.00 89.00 98 VAL A C 1
ATOM 750 O O . VAL A 1 98 ? -9.027 -5.284 12.367 1.00 89.00 98 VAL A O 1
ATOM 753 N N . ASN A 1 99 ? -6.970 -5.971 11.769 1.00 86.94 99 ASN A N 1
ATOM 754 C CA . ASN A 1 99 ? -6.834 -6.967 12.833 1.00 86.94 99 ASN A CA 1
ATOM 755 C C . ASN A 1 99 ? -6.906 -6.324 14.229 1.00 86.94 99 ASN A C 1
ATOM 757 O O . ASN A 1 99 ? -7.664 -6.766 15.092 1.00 86.94 99 ASN A O 1
ATOM 761 N N . THR A 1 100 ? -6.197 -5.212 14.429 1.00 82.38 100 THR A N 1
ATOM 762 C CA . THR A 1 100 ? -6.196 -4.468 15.700 1.00 82.38 100 THR A CA 1
ATOM 763 C C . THR A 1 100 ? -7.589 -3.926 16.044 1.00 82.38 100 THR A C 1
ATOM 765 O O . THR A 1 100 ? -8.022 -3.969 17.199 1.00 82.38 100 THR A O 1
ATOM 768 N N . SER A 1 101 ? -8.343 -3.461 15.043 1.00 78.06 101 SER A N 1
ATOM 769 C CA . SER A 1 101 ? -9.726 -3.005 15.225 1.00 78.06 101 SER A CA 1
ATOM 770 C C . SER A 1 101 ? -10.704 -4.140 15.561 1.00 78.06 101 SER A C 1
ATOM 772 O O . SER A 1 101 ? -11.818 -3.875 16.025 1.00 78.06 101 SER A O 1
ATOM 774 N N . VAL A 1 102 ? -10.362 -5.399 15.265 1.00 72.00 102 VAL A N 1
ATOM 775 C CA . VAL A 1 102 ? -11.162 -6.583 15.625 1.00 72.00 102 VAL A CA 1
ATOM 776 C C . VAL A 1 102 ? -10.890 -6.993 17.072 1.00 72.00 102 VAL A C 1
ATOM 778 O O . VAL A 1 102 ? -11.849 -7.149 17.826 1.00 72.00 102 VAL A O 1
ATOM 781 N N . SER A 1 103 ? -9.625 -7.071 17.490 1.00 66.94 103 SER A N 1
ATOM 782 C CA . SER A 1 103 ? -9.251 -7.560 18.827 1.00 66.94 103 SER A CA 1
ATOM 783 C C . SER A 1 103 ? -9.736 -6.679 19.985 1.00 66.94 103 SER A C 1
ATOM 785 O O . SER A 1 103 ? -10.106 -7.198 21.034 1.00 66.94 103 SER A O 1
ATOM 787 N N . ARG A 1 104 ? -9.820 -5.351 19.807 1.00 62.12 104 ARG A N 1
ATOM 788 C CA . ARG A 1 104 ? -10.215 -4.408 20.878 1.00 62.12 104 ARG A CA 1
ATOM 789 C C . ARG A 1 104 ? -11.689 -4.475 21.326 1.00 62.12 104 ARG A C 1
ATOM 791 O O . ARG A 1 104 ? -12.071 -3.718 22.211 1.00 62.12 104 ARG A O 1
ATOM 798 N N . ARG A 1 105 ? -12.538 -5.330 20.736 1.00 54.84 105 ARG A N 1
ATOM 799 C CA . ARG A 1 105 ? -14.006 -5.295 20.935 1.00 54.84 105 ARG A CA 1
ATOM 800 C C . ARG A 1 105 ? -14.645 -6.540 21.556 1.00 54.84 105 ARG A C 1
ATOM 802 O O . ARG A 1 105 ? -15.859 -6.670 21.459 1.00 54.84 105 ARG A O 1
ATOM 809 N N . LEU A 1 106 ? -13.896 -7.443 22.185 1.00 48.28 106 LEU A N 1
ATOM 810 C CA . LEU A 1 106 ? -14.515 -8.530 22.956 1.00 48.28 106 LEU A CA 1
ATOM 811 C C . LEU A 1 106 ? -14.822 -8.032 24.382 1.00 48.28 106 LEU A C 1
ATOM 813 O O . LEU A 1 106 ? -13.885 -7.898 25.172 1.00 48.28 106 LEU A O 1
ATOM 817 N N . PRO A 1 107 ? -16.089 -7.711 24.727 1.00 43.97 107 PRO A N 1
ATOM 818 C CA . PRO A 1 107 ? -16.437 -7.329 26.087 1.00 43.97 107 PRO A CA 1
ATOM 819 C C . PRO A 1 107 ? -16.229 -8.530 27.011 1.00 43.97 107 PRO A C 1
ATOM 821 O O . PRO A 1 107 ? -16.760 -9.618 26.779 1.00 43.97 107 PRO A O 1
ATOM 824 N N . LEU A 1 108 ? -15.456 -8.329 28.075 1.00 45.94 108 LEU A N 1
ATOM 825 C CA . LEU A 1 108 ? -15.466 -9.238 29.213 1.00 45.94 108 LEU A CA 1
ATOM 826 C C . LEU A 1 108 ? -16.886 -9.225 29.791 1.00 45.94 108 LEU A C 1
ATOM 828 O O . LEU A 1 108 ? -17.391 -8.173 30.176 1.00 45.94 108 LEU A O 1
ATOM 832 N N . SER A 1 109 ? -17.542 -10.386 29.792 1.00 42.25 109 SER A N 1
ATOM 833 C CA . SER A 1 109 ? -18.871 -10.553 30.379 1.00 42.25 109 SER A CA 1
ATOM 834 C C . SER A 1 109 ? -18.846 -10.111 31.854 1.00 42.25 109 SER A C 1
ATOM 836 O O . SER A 1 109 ? -18.007 -10.613 32.606 1.00 42.25 109 SER A O 1
ATOM 838 N N . PRO A 1 110 ? -19.745 -9.211 32.296 1.00 47.16 110 PRO A N 1
ATOM 839 C CA . PRO A 1 110 ? -19.736 -8.664 33.656 1.00 47.16 110 PRO A CA 1
ATOM 840 C C . PRO A 1 110 ? -20.208 -9.651 34.738 1.00 47.16 110 PRO A C 1
ATOM 842 O O . PRO A 1 110 ? -20.257 -9.298 35.910 1.00 47.16 110 PRO A O 1
ATOM 845 N N . ARG A 1 111 ? -20.526 -10.908 34.398 1.00 44.91 111 ARG A N 1
ATOM 846 C CA . ARG A 1 111 ? -21.215 -11.834 35.314 1.00 44.91 111 ARG A CA 1
ATOM 847 C C . ARG A 1 111 ? -20.370 -12.376 36.486 1.00 44.91 111 ARG A C 1
ATOM 849 O O . ARG A 1 111 ? -20.926 -13.065 37.326 1.00 44.91 111 ARG A O 1
ATOM 856 N N . ASN A 1 112 ? -19.078 -12.046 36.584 1.00 45.00 112 ASN A N 1
ATOM 857 C CA . ASN A 1 112 ? -18.201 -12.455 37.699 1.00 45.00 112 ASN A CA 1
ATOM 858 C C . ASN A 1 112 ? -17.473 -11.273 38.381 1.00 45.00 112 ASN A C 1
ATOM 860 O O . ASN A 1 112 ? -16.419 -11.470 38.987 1.00 45.00 112 ASN A O 1
ATOM 864 N N . GLN A 1 113 ? -17.986 -10.040 38.275 1.00 48.19 113 GLN A N 1
ATOM 865 C CA . GLN A 1 113 ? -17.343 -8.878 38.912 1.00 48.19 113 GLN A CA 1
ATOM 866 C C . GLN A 1 113 ? -17.407 -8.881 40.450 1.00 48.19 113 GLN A C 1
ATOM 868 O O . GLN A 1 113 ? -16.618 -8.175 41.069 1.00 48.19 113 GLN A O 1
ATOM 873 N N . ASP A 1 114 ? -18.213 -9.748 41.067 1.00 48.50 114 ASP A N 1
ATOM 874 C CA . ASP A 1 114 ? -18.392 -9.744 42.525 1.00 48.50 114 ASP A CA 1
ATOM 875 C C . ASP A 1 114 ? -17.367 -10.593 43.306 1.00 48.50 114 ASP A C 1
ATOM 877 O O . ASP A 1 114 ? -17.414 -10.621 44.531 1.00 48.50 114 ASP A O 1
ATOM 881 N N . ILE A 1 115 ? -16.414 -11.274 42.645 1.00 53.09 115 ILE A N 1
ATOM 882 C CA . ILE A 1 115 ? -15.427 -12.144 43.339 1.00 53.09 115 ILE A CA 1
ATOM 883 C C . ILE A 1 115 ? -13.958 -11.763 43.045 1.00 53.09 115 ILE A C 1
ATOM 885 O O . ILE A 1 115 ? -13.039 -12.300 43.651 1.00 53.09 115 ILE A O 1
ATOM 889 N N . ALA A 1 116 ? -13.684 -10.793 42.167 1.00 44.72 116 ALA A N 1
ATOM 890 C CA . ALA A 1 116 ? -12.313 -10.445 41.764 1.00 44.72 116 ALA A CA 1
ATOM 891 C C . ALA A 1 116 ? -11.817 -9.105 42.339 1.00 44.72 116 ALA A C 1
ATOM 893 O O . ALA A 1 116 ? -11.256 -8.273 41.620 1.00 44.72 116 ALA A O 1
ATOM 894 N N . VAL A 1 117 ? -11.992 -8.900 43.644 1.00 51.88 117 VAL A N 1
ATOM 895 C CA . VAL A 1 117 ? -11.137 -7.981 44.406 1.00 51.88 117 VAL A CA 1
ATOM 896 C C . VAL A 1 117 ? -9.882 -8.789 44.755 1.00 51.88 117 VAL A C 1
ATOM 898 O O . VAL A 1 117 ? -10.003 -9.873 45.304 1.00 51.88 117 VAL A O 1
ATOM 901 N N . GLU A 1 118 ? -8.691 -8.302 44.386 1.00 44.84 118 GLU A N 1
ATOM 902 C CA . GLU A 1 118 ? -7.383 -8.857 44.808 1.00 44.84 118 GLU A CA 1
ATOM 903 C C . GLU A 1 118 ? -6.698 -9.956 43.950 1.00 44.84 118 GLU A C 1
ATOM 905 O O . GLU A 1 118 ? -6.065 -10.873 44.459 1.00 44.84 118 GLU A O 1
ATOM 910 N N . SER A 1 119 ? -6.702 -9.849 42.614 1.00 43.38 119 SER A N 1
ATOM 911 C CA . SER A 1 119 ? -5.658 -10.524 41.789 1.00 43.38 119 SER A CA 1
ATOM 912 C C . SER A 1 119 ? -5.272 -9.799 40.486 1.00 43.38 119 SER A C 1
ATOM 914 O O . SER A 1 119 ? -4.534 -10.311 39.640 1.00 43.38 119 SER A O 1
ATOM 916 N N . ASN A 1 120 ? -5.716 -8.552 40.318 1.00 42.97 120 ASN A N 1
ATOM 917 C CA . ASN A 1 120 ? -5.766 -7.862 39.025 1.00 42.97 120 ASN A CA 1
ATOM 918 C C . ASN A 1 120 ? -4.470 -7.151 38.564 1.00 42.97 120 ASN A C 1
ATOM 920 O O . ASN A 1 120 ? -4.542 -6.188 37.799 1.00 42.97 120 ASN A O 1
ATOM 924 N N . GLN A 1 121 ? -3.281 -7.617 38.962 1.00 44.69 121 GLN A N 1
ATOM 925 C CA . GLN A 1 121 ? -2.011 -7.046 38.470 1.00 44.69 121 GLN A CA 1
ATOM 926 C C . GLN A 1 121 ? -1.098 -8.019 37.711 1.00 44.69 121 GLN A C 1
ATOM 928 O O . GLN A 1 121 ? -0.289 -7.562 36.905 1.00 44.69 121 GLN A O 1
ATOM 933 N N . THR A 1 122 ? -1.267 -9.338 37.836 1.00 42.59 122 THR A N 1
ATOM 934 C CA . THR A 1 122 ? -0.271 -10.285 37.286 1.00 42.59 122 THR A CA 1
ATOM 935 C C . THR A 1 122 ? -0.693 -10.971 35.979 1.00 42.59 122 THR A C 1
ATOM 937 O O . THR A 1 122 ? 0.143 -11.561 35.300 1.00 42.59 122 THR A O 1
ATOM 940 N N . GLN A 1 123 ? -1.955 -10.851 35.545 1.00 42.00 123 GLN A N 1
ATOM 941 C CA . GLN A 1 123 ? -2.488 -11.602 34.391 1.00 42.00 123 GLN A CA 1
ATOM 942 C C . GLN A 1 123 ? -2.699 -10.798 33.091 1.00 42.00 123 GLN A C 1
ATOM 944 O O . GLN A 1 123 ? -3.332 -11.290 32.161 1.00 42.00 123 GLN A O 1
ATOM 949 N N . ARG A 1 124 ? -2.133 -9.586 32.967 1.00 40.94 124 ARG A N 1
ATOM 950 C CA . ARG A 1 124 ? -2.108 -8.828 31.689 1.00 40.94 124 ARG A CA 1
ATOM 951 C C . ARG A 1 124 ? -0.850 -9.046 30.834 1.00 40.94 124 ARG A C 1
ATOM 953 O O . ARG A 1 124 ? -0.741 -8.445 29.772 1.00 40.94 124 ARG A O 1
ATOM 960 N N . ASN A 1 125 ? 0.084 -9.899 31.264 1.00 37.12 125 ASN A N 1
ATOM 961 C CA . ASN A 1 125 ? 1.421 -10.019 30.658 1.00 37.12 125 ASN A CA 1
ATOM 962 C C . ASN A 1 125 ? 1.626 -11.195 29.683 1.00 37.12 125 ASN A C 1
ATOM 964 O O . ASN A 1 125 ? 2.762 -11.466 29.309 1.00 37.12 125 ASN A O 1
ATOM 968 N N . TYR A 1 126 ? 0.576 -11.876 29.216 1.00 34.97 126 TYR A N 1
ATOM 969 C CA . TYR A 1 126 ? 0.733 -13.003 28.283 1.00 34.97 126 TYR A CA 1
ATOM 970 C C . TYR A 1 126 ? -0.181 -12.901 27.056 1.00 34.97 126 TYR A C 1
ATOM 972 O O . TYR A 1 126 ? -1.045 -13.740 26.845 1.00 34.97 126 TYR A O 1
ATOM 980 N N . TYR A 1 127 ? 0.062 -11.910 26.197 1.00 40.38 127 TYR A N 1
ATOM 981 C CA . TYR A 1 127 ? -0.233 -12.038 24.760 1.00 40.38 127 TYR A CA 1
ATOM 982 C C . TYR A 1 127 ? 1.034 -11.735 23.962 1.00 40.38 127 TYR A C 1
ATOM 984 O O . TYR A 1 127 ? 1.131 -10.825 23.143 1.00 40.38 127 TYR A O 1
ATOM 992 N N . SER A 1 128 ? 2.046 -12.542 24.277 1.00 38.47 128 SER A N 1
ATOM 993 C CA . SER A 1 128 ? 3.146 -12.877 23.382 1.00 38.47 128 SER A CA 1
ATOM 994 C C . SER A 1 128 ? 2.589 -13.438 22.074 1.00 38.47 128 SER A C 1
ATOM 996 O O . SER A 1 128 ? 1.486 -13.980 22.047 1.00 38.47 128 SER A O 1
ATOM 998 N N . TYR A 1 129 ? 3.377 -13.336 21.008 1.00 39.62 129 TYR A N 1
ATOM 999 C CA . TYR A 1 129 ? 3.162 -13.875 19.662 1.00 39.62 129 TYR A CA 1
ATOM 1000 C C . TYR A 1 129 ? 3.039 -15.415 19.624 1.00 39.62 129 TYR A C 1
ATOM 1002 O O . TYR A 1 129 ? 3.772 -16.096 18.912 1.00 39.62 129 TYR A O 1
ATOM 1010 N N . LEU A 1 130 ? 2.126 -15.978 20.413 1.00 39.97 130 LEU A N 1
ATOM 1011 C CA . LEU A 1 130 ? 1.802 -17.391 20.459 1.00 39.97 130 LEU A CA 1
ATOM 1012 C C . LEU A 1 130 ? 0.722 -17.707 19.417 1.00 39.97 130 LEU A C 1
ATOM 1014 O O . LEU A 1 130 ? -0.214 -16.921 19.231 1.00 39.97 130 LEU A O 1
ATOM 1018 N N . PRO A 1 131 ? 0.803 -18.871 18.750 1.00 41.16 131 PRO A N 1
ATOM 1019 C CA . PRO A 1 131 ? -0.310 -19.376 17.968 1.00 41.16 131 PRO A CA 1
ATOM 1020 C C . PRO A 1 131 ? -1.506 -19.538 18.913 1.00 41.16 131 PRO A C 1
ATOM 1022 O O . PRO A 1 131 ? -1.428 -20.266 19.897 1.00 41.16 131 PRO A O 1
ATOM 1025 N N . LEU A 1 132 ? -2.578 -18.797 18.622 1.00 45.00 132 LEU A N 1
ATOM 1026 C CA . LEU A 1 132 ? -3.848 -18.772 19.348 1.00 45.00 132 LEU A CA 1
ATOM 1027 C C . LEU A 1 132 ? -4.220 -20.153 19.902 1.00 45.00 132 LEU A C 1
ATOM 1029 O O . LEU A 1 132 ? -4.625 -21.050 19.162 1.00 45.00 132 LEU A O 1
ATOM 1033 N N . GLN A 1 133 ? -4.092 -20.297 21.219 1.00 41.75 133 GLN A N 1
ATOM 1034 C CA . GLN A 1 133 ? -4.588 -21.444 21.953 1.00 41.75 133 GLN A CA 1
ATOM 1035 C C . GLN A 1 133 ? -6.114 -21.404 21.883 1.00 41.75 133 GLN A C 1
ATOM 1037 O O . GLN A 1 133 ? -6.755 -20.463 22.353 1.00 41.75 133 GLN A O 1
ATOM 1042 N N . SER A 1 134 ? -6.676 -22.418 21.225 1.00 41.12 134 SER A N 1
ATOM 1043 C CA . SER A 1 134 ? -8.107 -22.678 21.095 1.00 41.12 134 SER A CA 1
ATOM 1044 C C . SER A 1 134 ? -8.740 -22.815 22.482 1.00 41.12 134 SER A C 1
ATOM 1046 O O . SER A 1 134 ? -8.874 -23.917 23.012 1.00 41.12 134 SER A O 1
ATOM 1048 N N . ARG A 1 135 ? -9.126 -21.695 23.103 1.00 45.12 135 ARG A N 1
ATOM 1049 C CA . ARG A 1 135 ? -9.970 -21.727 24.295 1.00 45.12 135 ARG A CA 1
ATOM 1050 C C . ARG A 1 135 ? -11.343 -22.210 23.853 1.00 45.12 135 ARG A C 1
ATOM 1052 O O . ARG A 1 135 ? -12.026 -21.551 23.072 1.00 45.12 135 ARG A O 1
ATOM 1059 N N . ASN A 1 136 ? -11.681 -23.400 24.332 1.00 44.62 136 ASN A N 1
ATOM 1060 C CA . ASN A 1 136 ? -12.917 -24.118 24.077 1.00 44.62 136 ASN A CA 1
ATOM 1061 C C . ASN A 1 136 ? -14.113 -23.241 24.497 1.00 44.62 136 ASN A C 1
ATOM 1063 O O . ASN A 1 136 ? -14.457 -23.161 25.674 1.00 44.62 136 ASN A O 1
ATOM 1067 N N . GLN A 1 137 ? -14.687 -22.506 23.545 1.00 43.47 137 GLN A N 1
ATOM 1068 C CA . GLN A 1 137 ? -15.987 -21.861 23.686 1.00 43.47 137 GLN A CA 1
ATOM 1069 C C . GLN A 1 137 ? -16.978 -22.688 22.876 1.00 43.47 137 GLN A C 1
ATOM 1071 O O . GLN A 1 137 ? -16.983 -22.636 21.646 1.00 43.47 137 GLN A O 1
ATOM 1076 N N . ASN A 1 138 ? -17.789 -23.459 23.596 1.00 43.31 138 ASN A N 1
ATOM 1077 C CA . ASN A 1 138 ? -18.915 -24.250 23.099 1.00 43.31 138 ASN A CA 1
ATOM 1078 C C . ASN A 1 138 ? -20.127 -23.355 22.748 1.00 43.31 138 ASN A C 1
ATOM 1080 O O . ASN A 1 138 ? -21.263 -23.704 23.036 1.00 43.31 138 ASN A O 1
ATOM 1084 N N . GLY A 1 139 ? -19.879 -22.178 22.166 1.00 48.25 139 GLY A N 1
ATOM 1085 C CA . GLY A 1 139 ? -20.896 -21.290 21.601 1.00 48.25 139 GLY A CA 1
ATOM 1086 C C . GLY A 1 139 ? -20.673 -21.199 20.095 1.00 48.25 139 GLY A C 1
ATOM 1087 O O . GLY A 1 139 ? -19.584 -20.843 19.648 1.00 48.25 139 GLY A O 1
ATOM 1088 N N . GLU A 1 140 ? -21.670 -21.624 19.335 1.00 46.06 140 GLU A N 1
ATOM 1089 C CA . GLU A 1 140 ? -21.569 -22.102 17.959 1.00 46.06 140 GLU A CA 1
ATOM 1090 C C . GLU A 1 140 ? -21.102 -21.065 16.915 1.00 46.06 140 GLU A C 1
ATOM 1092 O O . GLU A 1 140 ? -21.560 -19.926 16.850 1.00 46.06 140 GLU A O 1
ATOM 1097 N N . GLY A 1 141 ? -20.206 -21.525 16.033 1.00 55.84 141 GLY A N 1
ATOM 1098 C CA . GLY A 1 141 ? -20.162 -21.148 14.615 1.00 55.84 141 GLY A CA 1
ATOM 1099 C C . GLY A 1 141 ? -19.478 -19.838 14.221 1.00 55.84 141 GLY A C 1
ATOM 1100 O O . GLY A 1 141 ? -18.425 -19.860 13.583 1.00 55.84 141 GLY A O 1
ATOM 1101 N N . GLU A 1 142 ? -20.080 -18.689 14.520 1.00 57.78 142 GLU A N 1
ATOM 1102 C CA . GLU A 1 142 ? -19.887 -17.505 13.660 1.00 57.78 142 GLU A CA 1
ATOM 1103 C C . GLU A 1 142 ? -18.671 -16.628 14.011 1.00 57.78 142 GLU A C 1
ATOM 1105 O O . GLU A 1 142 ? -18.126 -15.929 13.155 1.00 57.78 142 GLU A O 1
ATOM 1110 N N . GLY A 1 143 ? -18.164 -16.696 15.245 1.00 62.91 143 GLY A N 1
ATOM 1111 C CA . GLY A 1 143 ? -17.080 -15.814 15.706 1.00 62.91 143 GLY A CA 1
ATOM 1112 C C . GLY A 1 143 ? -15.666 -16.197 15.242 1.00 62.91 143 GLY A C 1
ATOM 1113 O O . GLY A 1 143 ? -14.755 -15.370 15.291 1.00 62.91 143 GLY A O 1
ATOM 1114 N N . LYS A 1 144 ? -15.452 -17.441 14.790 1.00 72.75 144 LYS A N 1
ATOM 1115 C CA . LYS A 1 144 ? -14.108 -17.956 14.451 1.00 72.75 144 LYS A CA 1
ATOM 1116 C C . LYS A 1 144 ? -13.682 -17.642 13.017 1.00 72.75 144 LYS A C 1
ATOM 1118 O O . LYS A 1 144 ? -12.493 -17.686 12.719 1.00 72.75 144 LYS A O 1
ATOM 1123 N N . PHE A 1 145 ? -14.621 -17.303 12.135 1.00 80.75 145 PHE A N 1
ATOM 1124 C CA . PHE A 1 145 ? -14.341 -17.163 10.706 1.00 80.75 145 PHE A CA 1
ATOM 1125 C C . PHE A 1 145 ? -13.444 -15.957 10.387 1.00 80.75 145 PHE A C 1
ATOM 1127 O O . PHE A 1 145 ? -12.448 -16.091 9.680 1.00 80.75 145 PHE A O 1
ATOM 1134 N N . ILE A 1 146 ? -13.740 -14.789 10.966 1.00 81.00 146 ILE A N 1
ATOM 1135 C CA . ILE A 1 146 ? -13.007 -13.538 10.706 1.00 81.00 146 ILE A CA 1
ATOM 1136 C C . ILE A 1 146 ? -11.496 -13.663 10.989 1.00 81.00 146 ILE A C 1
ATOM 1138 O O . ILE A 1 146 ? -10.712 -13.386 10.080 1.00 81.00 146 ILE A O 1
ATOM 1142 N N . PRO A 1 147 ? -11.033 -14.103 12.179 1.00 82.38 147 PRO A N 1
ATOM 1143 C CA . PRO A 1 147 ? -9.596 -14.195 12.445 1.00 82.38 147 PRO A CA 1
ATOM 1144 C C . PRO A 1 147 ? -8.887 -15.225 11.554 1.00 82.38 147 PRO A C 1
ATOM 1146 O O . PRO A 1 147 ? -7.724 -15.026 11.206 1.00 82.38 147 PRO A O 1
ATOM 1149 N N . ILE A 1 148 ? -9.578 -16.296 11.141 1.00 85.44 148 ILE A N 1
ATOM 1150 C CA . ILE A 1 148 ? -9.031 -17.288 10.205 1.00 85.44 148 ILE A CA 1
ATOM 1151 C C . ILE A 1 148 ? -8.803 -16.644 8.836 1.00 85.44 148 ILE A C 1
ATOM 1153 O O . ILE A 1 148 ? -7.704 -16.742 8.291 1.00 85.44 148 ILE A O 1
ATOM 1157 N N . VAL A 1 149 ? -9.803 -15.930 8.312 1.00 88.19 149 VAL A N 1
ATOM 1158 C CA . VAL A 1 149 ? -9.697 -15.235 7.023 1.00 88.19 149 VAL A CA 1
ATOM 1159 C C . VAL A 1 149 ? -8.564 -14.210 7.046 1.00 88.19 149 VAL A C 1
ATOM 1161 O O . VAL A 1 149 ? -7.724 -14.218 6.151 1.00 88.19 149 VAL A O 1
ATOM 1164 N N . LEU A 1 150 ? -8.463 -13.383 8.093 1.00 84.88 150 LEU A N 1
ATOM 1165 C CA . LEU A 1 150 ? -7.372 -12.405 8.209 1.00 84.88 150 LEU A CA 1
ATOM 1166 C C . LEU A 1 150 ? -5.989 -13.072 8.220 1.00 84.88 150 LEU A C 1
ATOM 1168 O O . LEU A 1 150 ? -5.045 -12.546 7.628 1.00 84.88 150 LEU A O 1
ATOM 1172 N N . ARG A 1 151 ? -5.865 -14.245 8.851 1.00 87.56 151 ARG A N 1
ATOM 1173 C CA . ARG A 1 151 ? -4.606 -15.000 8.894 1.00 87.56 151 ARG A CA 1
ATOM 1174 C C . ARG A 1 151 ? -4.207 -15.552 7.526 1.00 87.56 151 ARG A C 1
ATOM 1176 O O . ARG A 1 151 ? -3.016 -15.626 7.241 1.00 87.56 151 ARG A O 1
ATOM 1183 N N . LEU A 1 152 ? -5.180 -15.903 6.683 1.00 92.44 152 LEU A N 1
ATOM 1184 C CA . LEU A 1 152 ? -4.945 -16.390 5.320 1.00 92.44 152 LEU A CA 1
ATOM 1185 C C . LEU A 1 152 ? -4.599 -15.270 4.329 1.00 92.44 152 LEU A C 1
ATOM 1187 O O . LEU A 1 152 ? -3.892 -15.520 3.359 1.00 92.44 152 LEU A O 1
ATOM 1191 N N . ILE A 1 153 ? -5.025 -14.028 4.575 1.00 93.88 153 ILE A N 1
ATOM 1192 C CA . ILE A 1 153 ? -4.712 -12.896 3.684 1.00 93.88 153 ILE A CA 1
ATOM 1193 C C . ILE A 1 153 ? -3.215 -12.550 3.716 1.00 93.88 153 ILE A C 1
ATOM 1195 O O . ILE A 1 153 ? -2.638 -12.216 2.683 1.00 93.88 153 ILE A O 1
ATOM 1199 N N . HIS A 1 154 ? -2.560 -12.651 4.875 1.00 92.81 154 HIS A N 1
ATOM 1200 C CA . HIS A 1 154 ? -1.143 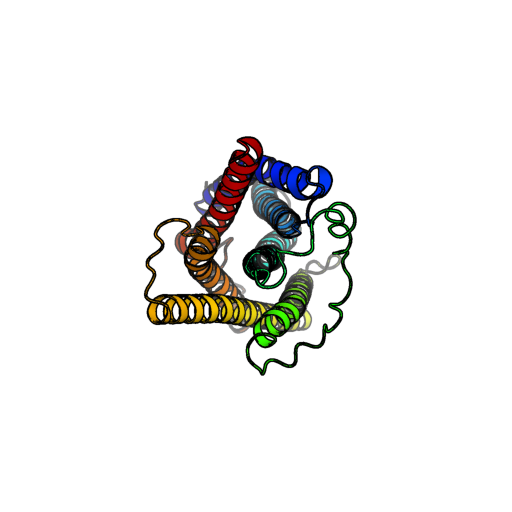-12.297 5.005 1.00 92.81 154 HIS A CA 1
ATOM 1201 C C . HIS A 1 154 ? -0.212 -13.083 4.055 1.00 92.81 154 HIS A C 1
ATOM 1203 O O . HIS A 1 154 ? 0.550 -12.446 3.326 1.00 92.81 154 HIS A O 1
ATOM 1209 N N . PRO A 1 155 ? -0.244 -14.433 3.993 1.00 95.75 155 PRO A N 1
ATOM 1210 C CA . PRO A 1 155 ? 0.588 -15.175 3.046 1.00 95.75 155 PRO A CA 1
ATOM 1211 C C . PRO A 1 155 ? 0.236 -14.876 1.583 1.00 95.75 155 PRO A C 1
ATOM 1213 O O . PRO A 1 155 ? 1.136 -14.892 0.749 1.00 95.75 155 PRO A O 1
ATOM 1216 N N . ILE A 1 156 ? -1.021 -14.535 1.265 1.00 96.38 156 ILE A N 1
ATOM 1217 C CA . ILE A 1 156 ? -1.420 -14.115 -0.089 1.00 96.38 156 ILE A CA 1
ATOM 1218 C C . ILE A 1 156 ? -0.711 -12.810 -0.478 1.00 96.38 156 ILE A C 1
ATOM 1220 O O . ILE A 1 156 ? -0.141 -12.730 -1.565 1.00 96.38 156 ILE A O 1
ATOM 1224 N N . ILE A 1 157 ? -0.683 -11.812 0.417 1.00 95.56 157 ILE A N 1
ATOM 1225 C CA . ILE A 1 157 ? 0.025 -10.539 0.185 1.00 95.56 157 ILE A CA 1
ATOM 1226 C C . ILE A 1 157 ? 1.530 -10.783 0.012 1.00 95.56 157 ILE A C 1
ATOM 1228 O O . ILE A 1 157 ? 2.138 -10.228 -0.900 1.00 95.56 157 ILE A O 1
ATOM 1232 N N . VAL A 1 158 ? 2.134 -11.629 0.854 1.00 95.50 158 VAL A N 1
ATOM 1233 C CA . VAL A 1 158 ? 3.569 -11.957 0.767 1.00 95.50 158 VAL A CA 1
ATOM 1234 C C . VAL A 1 158 ? 3.894 -12.694 -0.534 1.00 95.50 158 VAL A C 1
ATOM 1236 O O . VAL A 1 158 ? 4.864 -12.345 -1.202 1.00 95.50 158 VAL A O 1
ATOM 1239 N N . CYS A 1 159 ? 3.079 -13.673 -0.930 1.00 96.50 159 CYS A N 1
ATOM 1240 C CA . CYS A 1 159 ? 3.251 -14.395 -2.189 1.00 96.50 159 CYS A CA 1
ATOM 1241 C C . CYS A 1 159 ? 3.126 -13.451 -3.394 1.00 96.50 159 CYS A C 1
ATOM 1243 O O . CYS A 1 159 ? 3.988 -13.470 -4.272 1.00 96.50 159 CYS A O 1
ATOM 1245 N N . GLY A 1 160 ? 2.120 -12.567 -3.389 1.00 95.69 160 GLY A N 1
ATOM 1246 C CA . GLY A 1 160 ? 1.978 -11.509 -4.390 1.00 95.69 160 GLY A CA 1
ATOM 1247 C C . GLY A 1 160 ? 3.227 -10.635 -4.466 1.00 95.69 160 GLY A C 1
ATOM 1248 O O . GLY A 1 160 ? 3.806 -10.485 -5.535 1.00 95.69 160 GLY A O 1
ATOM 1249 N N . LEU A 1 161 ? 3.726 -10.155 -3.325 1.00 94.88 161 LEU A N 1
ATOM 1250 C CA . LEU A 1 161 ? 4.937 -9.336 -3.259 1.00 94.88 161 LEU A CA 1
ATOM 1251 C C . LEU A 1 161 ? 6.161 -10.038 -3.861 1.00 94.88 161 LEU A C 1
ATOM 1253 O O . LEU A 1 161 ? 6.850 -9.447 -4.688 1.00 94.88 161 LEU A O 1
ATOM 1257 N N . VAL A 1 162 ? 6.418 -11.293 -3.484 1.00 95.88 162 VAL A N 1
ATOM 1258 C CA . VAL A 1 162 ? 7.558 -12.072 -3.998 1.00 95.88 162 VAL A CA 1
ATOM 1259 C C . VAL A 1 162 ? 7.446 -12.278 -5.510 1.00 95.88 162 VAL A C 1
ATOM 1261 O O . VAL A 1 162 ? 8.426 -12.069 -6.223 1.00 95.88 162 VAL A O 1
ATOM 1264 N N . LEU A 1 163 ? 6.258 -12.621 -6.016 1.00 95.44 163 LEU A N 1
ATOM 1265 C CA . LEU A 1 163 ? 6.017 -12.774 -7.455 1.00 95.44 163 LEU A CA 1
ATOM 1266 C C . LEU A 1 163 ? 6.165 -11.449 -8.211 1.00 95.44 163 LEU A C 1
ATOM 1268 O O . LEU A 1 163 ? 6.702 -11.437 -9.316 1.00 95.44 163 LEU A O 1
ATOM 1272 N N . GLY A 1 164 ? 5.734 -10.335 -7.618 1.00 93.25 164 GLY A N 1
ATOM 1273 C CA . GLY A 1 164 ? 5.907 -8.998 -8.180 1.00 93.25 164 GLY A CA 1
ATOM 1274 C C . GLY A 1 164 ? 7.379 -8.590 -8.271 1.00 93.25 164 GLY A C 1
ATOM 1275 O O . GLY A 1 164 ? 7.805 -8.081 -9.307 1.00 93.25 164 GLY A O 1
ATOM 1276 N N . ILE A 1 165 ? 8.171 -8.874 -7.228 1.00 92.75 165 ILE A N 1
ATOM 1277 C CA . ILE A 1 165 ? 9.628 -8.663 -7.229 1.00 92.75 165 ILE A CA 1
ATOM 1278 C C . ILE A 1 165 ? 10.277 -9.530 -8.308 1.00 92.75 165 ILE A C 1
ATOM 1280 O O . ILE A 1 165 ? 10.991 -9.012 -9.162 1.00 92.75 165 ILE A O 1
ATOM 1284 N N . TYR A 1 166 ? 10.000 -10.836 -8.301 1.00 94.38 166 TYR A N 1
ATOM 1285 C CA . TYR A 1 166 ? 10.586 -11.791 -9.239 1.00 94.38 166 TYR A CA 1
ATOM 1286 C C . TYR A 1 166 ? 10.243 -11.446 -10.693 1.00 94.38 166 TYR A C 1
ATOM 1288 O O . TYR A 1 166 ? 11.124 -11.388 -11.551 1.00 94.38 166 TYR A O 1
ATOM 1296 N N . GLY A 1 167 ? 8.973 -11.126 -10.957 1.00 90.94 167 GLY A N 1
ATOM 1297 C CA . GLY A 1 167 ? 8.506 -10.688 -12.268 1.00 90.94 167 GLY A CA 1
ATOM 1298 C C . GLY A 1 167 ? 9.067 -9.333 -12.698 1.00 90.94 167 GLY A C 1
ATOM 1299 O O . GLY A 1 167 ? 9.201 -9.068 -13.889 1.00 90.94 167 GLY A O 1
ATOM 1300 N N . GLY A 1 168 ? 9.418 -8.471 -11.746 1.00 88.31 168 GLY A N 1
ATOM 1301 C CA . GLY A 1 168 ? 10.186 -7.258 -11.986 1.00 88.31 168 GLY A CA 1
ATOM 1302 C C . GLY A 1 168 ? 11.620 -7.553 -12.415 1.00 88.31 168 GLY A C 1
ATOM 1303 O O . GLY A 1 168 ? 12.045 -7.120 -13.482 1.00 88.31 168 GLY A O 1
ATOM 1304 N N . VAL A 1 169 ? 12.347 -8.326 -11.606 1.00 90.50 169 VAL A N 1
ATOM 1305 C CA . VAL A 1 169 ? 13.761 -8.664 -11.836 1.00 90.50 169 VAL A CA 1
ATOM 1306 C C . VAL A 1 169 ? 13.954 -9.360 -13.182 1.00 90.50 169 VAL A C 1
ATOM 1308 O O . VAL A 1 169 ? 14.840 -8.974 -13.934 1.00 90.50 169 VAL A O 1
ATOM 1311 N N . LYS A 1 170 ? 13.079 -10.309 -13.539 1.00 90.06 170 LYS A N 1
ATOM 1312 C CA . LYS A 1 170 ? 13.118 -11.022 -14.828 1.00 90.06 170 LYS A CA 1
ATOM 1313 C C . LYS A 1 170 ? 12.871 -10.143 -16.059 1.00 90.06 170 LYS A C 1
ATOM 1315 O O . LYS A 1 170 ? 13.191 -10.551 -17.166 1.00 90.06 170 LYS A O 1
ATOM 1320 N N . ARG A 1 171 ? 12.304 -8.946 -15.881 1.00 85.44 171 ARG A N 1
ATOM 1321 C CA . ARG A 1 171 ? 12.129 -7.962 -16.961 1.00 85.44 171 ARG A CA 1
ATOM 1322 C C . ARG A 1 171 ? 13.317 -7.013 -17.101 1.00 85.44 171 ARG A C 1
ATOM 1324 O O . ARG A 1 171 ? 13.345 -6.251 -18.060 1.00 85.44 171 ARG A O 1
ATOM 1331 N N . SER A 1 172 ? 14.257 -7.017 -16.155 1.00 84.25 172 SER A N 1
ATOM 1332 C CA . SER A 1 172 ? 15.446 -6.172 -16.236 1.00 84.25 172 SER A CA 1
ATOM 1333 C C . SER A 1 172 ? 16.421 -6.720 -17.288 1.00 84.25 172 SER A C 1
ATOM 1335 O O . SER A 1 172 ? 16.656 -7.926 -17.299 1.00 84.25 172 SER A O 1
ATOM 1337 N N . PRO A 1 173 ? 17.037 -5.862 -18.121 1.00 80.12 173 PRO A N 1
ATOM 1338 C CA . PRO A 1 173 ? 18.106 -6.267 -19.026 1.00 80.12 173 PRO A CA 1
ATOM 1339 C C . PRO A 1 173 ? 19.287 -6.874 -18.263 1.00 80.12 173 PRO A C 1
ATOM 1341 O O . PRO A 1 173 ? 19.604 -6.430 -17.149 1.00 80.12 173 PRO A O 1
ATOM 1344 N N . ASP A 1 174 ? 19.982 -7.825 -18.885 1.00 78.69 174 ASP A N 1
ATOM 1345 C CA . ASP A 1 174 ? 21.117 -8.512 -18.269 1.00 78.69 174 ASP A CA 1
ATOM 1346 C C . ASP A 1 174 ? 22.288 -7.556 -18.001 1.00 78.69 174 ASP A C 1
ATOM 1348 O O . ASP A 1 174 ? 22.576 -6.627 -18.766 1.00 78.69 174 ASP A O 1
ATOM 1352 N N . SER A 1 175 ? 22.974 -7.752 -16.869 1.00 71.31 175 SER A N 1
ATOM 1353 C CA . SER A 1 175 ? 24.126 -6.942 -16.432 1.00 71.31 175 SER A CA 1
ATOM 1354 C C . SER A 1 175 ? 25.287 -6.962 -17.422 1.00 71.31 175 SER A C 1
ATOM 1356 O O . SER A 1 175 ? 25.934 -5.931 -17.588 1.00 71.31 175 SER A O 1
ATOM 1358 N N . SER A 1 176 ? 25.504 -8.092 -18.091 1.00 71.25 176 SER A N 1
ATOM 1359 C CA . SER A 1 176 ? 26.640 -8.351 -18.976 1.00 71.25 176 SER A CA 1
ATOM 1360 C C . SER A 1 176 ? 26.409 -7.938 -20.429 1.00 71.25 176 SER A C 1
ATOM 1362 O O . SER A 1 176 ? 27.321 -7.398 -21.046 1.00 71.25 176 SER A O 1
ATOM 1364 N N . THR A 1 177 ? 25.218 -8.179 -20.981 1.00 71.88 177 THR A N 1
ATOM 1365 C CA . THR A 1 177 ? 24.922 -7.937 -22.406 1.00 71.88 177 THR A CA 1
ATOM 1366 C C . THR A 1 177 ? 24.117 -6.663 -22.638 1.00 71.88 177 THR A C 1
ATOM 1368 O O . THR A 1 177 ? 24.163 -6.103 -23.726 1.00 71.88 177 THR A O 1
ATOM 1371 N N . GLY A 1 178 ? 23.381 -6.179 -21.629 1.00 71.50 178 GLY A N 1
ATOM 1372 C CA . GLY A 1 178 ? 22.454 -5.053 -21.785 1.00 71.50 178 GLY A CA 1
ATOM 1373 C C . GLY A 1 178 ? 21.202 -5.392 -22.601 1.00 71.50 178 GLY A C 1
ATOM 1374 O O . GLY A 1 178 ? 20.337 -4.533 -22.764 1.00 71.50 178 GLY A O 1
ATOM 1375 N N . GLU A 1 179 ? 21.077 -6.633 -23.067 1.00 76.31 179 GLU A N 1
ATOM 1376 C CA . GLU A 1 179 ? 19.935 -7.118 -23.831 1.00 76.31 179 GLU A CA 1
ATOM 1377 C C . GLU A 1 179 ? 18.885 -7.737 -22.903 1.00 76.31 179 GLU A C 1
ATOM 1379 O O . GLU A 1 179 ? 19.173 -8.174 -21.786 1.00 76.31 179 GLU A O 1
ATOM 1384 N N . THR A 1 180 ? 17.631 -7.735 -23.349 1.00 77.75 180 THR A N 1
ATOM 1385 C CA . THR A 1 180 ? 16.521 -8.367 -22.629 1.00 77.75 180 THR A CA 1
ATOM 1386 C C . THR A 1 180 ? 16.157 -9.659 -23.341 1.00 77.75 180 THR A C 1
ATOM 1388 O O . THR A 1 180 ? 15.704 -9.628 -24.484 1.00 77.75 180 THR A O 1
ATOM 1391 N N . ASN A 1 181 ? 16.346 -10.796 -22.671 1.00 84.38 181 ASN A N 1
ATOM 1392 C CA . ASN A 1 181 ? 15.932 -12.085 -23.208 1.00 84.38 181 ASN A CA 1
ATOM 1393 C C . ASN A 1 181 ? 14.393 -12.146 -23.281 1.00 84.38 181 ASN A C 1
ATOM 1395 O O . ASN A 1 181 ? 13.702 -11.923 -22.283 1.00 84.38 181 ASN A O 1
ATOM 1399 N N . ALA A 1 182 ? 13.859 -12.431 -24.470 1.00 84.75 182 ALA A N 1
ATOM 1400 C CA . ALA A 1 182 ? 12.423 -12.435 -24.735 1.00 84.75 182 ALA A CA 1
ATOM 1401 C C . ALA A 1 182 ? 11.660 -13.449 -23.863 1.00 84.75 182 ALA A C 1
ATOM 1403 O O . ALA A 1 182 ? 10.579 -13.136 -23.356 1.00 84.75 182 ALA A O 1
ATOM 1404 N N . ASP A 1 183 ? 12.239 -14.630 -23.628 1.00 87.31 183 ASP A N 1
ATOM 1405 C CA . ASP A 1 183 ? 11.600 -15.682 -22.829 1.00 87.31 183 ASP A CA 1
ATOM 1406 C C . ASP A 1 183 ? 11.503 -15.285 -21.348 1.00 87.31 183 ASP A C 1
ATOM 1408 O O . ASP A 1 183 ? 10.453 -15.429 -20.706 1.00 87.31 183 ASP A O 1
ATOM 1412 N N . ASP A 1 184 ? 12.577 -14.699 -20.814 1.00 88.12 184 ASP A N 1
ATOM 1413 C CA . ASP A 1 184 ? 12.614 -14.194 -19.442 1.00 88.12 184 ASP A CA 1
ATOM 1414 C C . ASP A 1 184 ? 11.653 -13.016 -19.259 1.00 88.12 184 ASP A C 1
ATOM 1416 O O . ASP A 1 184 ? 10.896 -12.990 -18.281 1.00 88.12 184 ASP A O 1
ATOM 1420 N N . TYR A 1 185 ? 11.582 -12.111 -20.237 1.00 87.31 185 TYR A N 1
ATOM 1421 C CA . TYR A 1 185 ? 10.630 -11.006 -20.229 1.00 87.31 185 TYR A CA 1
ATOM 1422 C C . TYR A 1 185 ? 9.181 -11.504 -20.169 1.00 87.31 185 TYR A C 1
ATOM 1424 O O . TYR A 1 185 ? 8.413 -11.084 -19.296 1.00 87.31 185 TYR A O 1
ATOM 1432 N N . LYS A 1 186 ? 8.810 -12.448 -21.043 1.00 89.50 186 LYS A N 1
ATOM 1433 C CA . LYS A 1 186 ? 7.459 -13.024 -21.106 1.00 89.50 186 LYS A CA 1
ATOM 1434 C C . LYS A 1 186 ? 7.061 -13.706 -19.797 1.00 89.50 186 LYS A C 1
ATOM 1436 O O . LYS A 1 186 ? 5.936 -13.531 -19.304 1.00 89.50 186 LYS A O 1
ATOM 1441 N N . SER A 1 187 ? 7.989 -14.446 -19.189 1.00 91.75 187 SER A N 1
ATOM 1442 C CA . SER A 1 187 ? 7.770 -15.040 -17.867 1.00 91.75 187 SER A CA 1
ATOM 1443 C C . SER A 1 187 ? 7.582 -13.958 -16.791 1.00 91.75 187 SER A C 1
ATOM 1445 O O . SER A 1 187 ? 6.620 -14.007 -16.020 1.00 91.75 187 SER A O 1
ATOM 1447 N N . GLY A 1 188 ? 8.411 -12.908 -16.800 1.00 91.25 188 GLY A N 1
ATOM 1448 C CA . GLY A 1 188 ? 8.361 -11.808 -15.839 1.00 91.25 188 GLY A CA 1
ATOM 1449 C C . GLY A 1 188 ? 7.061 -11.000 -15.889 1.00 91.25 188 GLY A C 1
ATOM 1450 O O . GLY A 1 188 ? 6.497 -10.641 -14.846 1.00 91.25 188 GLY A O 1
ATOM 1451 N N . VAL A 1 189 ? 6.519 -10.769 -17.088 1.00 89.81 189 VAL A N 1
ATOM 1452 C CA . VAL A 1 189 ? 5.198 -10.146 -17.258 1.00 89.81 189 VAL A CA 1
ATOM 1453 C C . VAL A 1 189 ? 4.095 -11.039 -16.685 1.00 89.81 189 VAL A C 1
ATOM 1455 O O . VAL A 1 189 ? 3.203 -10.552 -15.985 1.00 89.81 189 VAL A O 1
ATOM 1458 N N . THR A 1 190 ? 4.177 -12.352 -16.910 1.00 93.25 190 THR A N 1
ATOM 1459 C CA . THR A 1 190 ? 3.208 -13.319 -16.374 1.00 93.25 190 THR A CA 1
ATOM 1460 C C . THR A 1 190 ? 3.198 -13.307 -14.844 1.00 93.25 190 THR A C 1
ATOM 1462 O O . THR A 1 190 ? 2.133 -13.147 -14.245 1.00 93.25 190 THR A O 1
ATOM 1465 N N . PHE A 1 191 ? 4.365 -13.358 -14.195 1.00 94.75 191 PHE A N 1
ATOM 1466 C CA . PHE A 1 191 ? 4.461 -13.264 -12.733 1.00 94.75 191 PHE A CA 1
ATOM 1467 C C . PHE A 1 191 ? 3.936 -11.930 -12.187 1.00 94.75 191 PHE A C 1
ATOM 1469 O O . PHE A 1 191 ? 3.219 -11.911 -11.184 1.00 94.75 191 PHE A O 1
ATOM 1476 N N . SER A 1 192 ? 4.212 -10.823 -12.883 1.00 91.38 192 SER A N 1
ATOM 1477 C CA . SER A 1 192 ? 3.717 -9.494 -12.500 1.00 91.38 192 SER A CA 1
ATOM 1478 C C . SER A 1 192 ? 2.183 -9.421 -12.531 1.00 91.38 192 SER A C 1
ATOM 1480 O O . SER A 1 192 ? 1.571 -8.837 -11.638 1.00 91.38 192 SER A O 1
ATOM 1482 N N . LYS A 1 193 ? 1.533 -10.061 -13.512 1.00 93.31 193 LYS A N 1
ATOM 1483 C CA . LYS A 1 193 ? 0.064 -10.143 -13.573 1.00 93.31 193 LYS A CA 1
ATOM 1484 C C . LYS A 1 193 ? -0.519 -10.978 -12.447 1.00 93.31 193 LYS A C 1
ATOM 1486 O O . LYS A 1 193 ? -1.479 -10.547 -11.814 1.00 93.31 193 LYS A O 1
ATOM 1491 N N . VAL A 1 194 ? 0.060 -12.154 -12.196 1.00 95.81 194 VAL A N 1
ATOM 1492 C CA . VAL A 1 194 ? -0.388 -13.038 -11.112 1.00 95.81 194 VAL A CA 1
ATOM 1493 C C . VAL A 1 194 ? -0.295 -12.306 -9.772 1.00 95.81 194 VAL A C 1
ATOM 1495 O O . VAL A 1 194 ? -1.265 -12.298 -9.020 1.00 95.81 194 VAL A O 1
ATOM 1498 N N . SER A 1 195 ? 0.809 -11.598 -9.519 1.00 95.06 195 SER A N 1
ATOM 1499 C CA . SER A 1 195 ? 0.966 -10.724 -8.349 1.00 95.06 195 SER A CA 1
ATOM 1500 C C . SER A 1 195 ? -0.168 -9.699 -8.225 1.00 95.06 195 SER A C 1
ATOM 1502 O O . SER A 1 195 ? -0.789 -9.586 -7.169 1.00 95.06 195 SER A O 1
ATOM 1504 N N . SER A 1 196 ? -0.476 -8.966 -9.299 1.00 94.19 196 SER A N 1
ATOM 1505 C CA . SER A 1 196 ? -1.542 -7.954 -9.286 1.00 94.19 196 SER A CA 1
ATOM 1506 C C . SER A 1 196 ? -2.930 -8.553 -9.028 1.00 94.19 196 SER A C 1
ATOM 1508 O O . SER A 1 196 ? -3.726 -7.960 -8.299 1.00 94.19 196 SER A O 1
ATOM 1510 N N . VAL A 1 197 ? -3.212 -9.754 -9.547 1.00 96.19 197 VAL A N 1
ATOM 1511 C CA . VAL A 1 197 ? -4.451 -10.491 -9.243 1.00 96.19 197 VAL A CA 1
ATOM 1512 C C . VAL A 1 197 ? -4.494 -10.916 -7.772 1.00 96.19 197 VAL A C 1
ATOM 1514 O O . VAL A 1 197 ? -5.528 -10.753 -7.127 1.00 96.19 197 VAL A O 1
ATOM 1517 N N . LEU A 1 198 ? -3.384 -11.394 -7.199 1.00 96.56 198 LEU A N 1
ATOM 1518 C CA . LEU A 1 198 ? -3.319 -11.748 -5.775 1.00 96.56 198 LEU A CA 1
ATOM 1519 C C . LEU A 1 198 ? -3.563 -10.534 -4.870 1.00 96.56 198 LEU A C 1
ATOM 1521 O O . LEU A 1 198 ? -4.308 -10.640 -3.894 1.00 96.56 198 LEU A O 1
ATOM 1525 N N . PHE A 1 199 ? -3.011 -9.365 -5.209 1.00 95.88 199 PHE A N 1
ATOM 1526 C CA . PHE A 1 199 ? -3.299 -8.127 -4.481 1.00 95.88 199 PHE A CA 1
ATOM 1527 C C . PHE A 1 199 ? -4.767 -7.704 -4.599 1.00 95.88 199 PHE A C 1
ATOM 1529 O O . PHE A 1 199 ? -5.342 -7.257 -3.605 1.00 95.88 199 PHE A O 1
ATOM 1536 N N . LEU A 1 200 ? -5.394 -7.895 -5.767 1.00 96.50 200 LEU A N 1
ATOM 1537 C CA . LEU A 1 200 ? -6.827 -7.649 -5.961 1.00 96.50 200 LEU A CA 1
ATOM 1538 C C . LEU A 1 200 ? -7.685 -8.562 -5.073 1.00 96.50 200 LEU A C 1
ATOM 1540 O O . LEU A 1 200 ? -8.601 -8.089 -4.400 1.00 96.50 200 LEU A O 1
ATOM 1544 N N . VAL A 1 201 ? -7.363 -9.856 -5.022 1.00 96.81 201 VAL A N 1
ATOM 1545 C CA . VAL A 1 201 ? -8.049 -10.822 -4.151 1.00 96.81 201 VAL A CA 1
ATOM 1546 C C . VAL A 1 201 ? -7.864 -10.450 -2.679 1.00 96.81 201 VAL A C 1
ATOM 1548 O O . VAL A 1 201 ? -8.831 -10.462 -1.913 1.00 96.81 201 VAL A O 1
ATOM 1551 N N . ALA A 1 202 ? -6.651 -10.058 -2.276 1.00 95.88 202 ALA A N 1
ATOM 1552 C CA . ALA A 1 202 ? -6.362 -9.640 -0.908 1.00 95.88 202 ALA A CA 1
ATOM 1553 C C . ALA A 1 202 ? -7.191 -8.413 -0.495 1.00 95.88 202 ALA A C 1
ATOM 1555 O O . ALA A 1 202 ? -7.832 -8.441 0.558 1.00 95.88 202 ALA A O 1
ATOM 1556 N N . ILE A 1 203 ? -7.244 -7.361 -1.325 1.00 95.38 203 ILE A N 1
ATOM 1557 C CA . ILE A 1 203 ? -8.024 -6.156 -1.003 1.00 95.38 203 ILE A CA 1
ATOM 1558 C C . ILE A 1 203 ? -9.534 -6.411 -1.046 1.00 95.38 203 ILE A C 1
ATOM 1560 O O . ILE A 1 203 ? -10.248 -5.911 -0.181 1.00 95.38 203 ILE A O 1
ATOM 1564 N N . ALA A 1 204 ? -10.026 -7.232 -1.979 1.00 95.19 204 ALA A N 1
ATOM 1565 C CA . ALA A 1 204 ? -11.438 -7.610 -2.035 1.00 95.19 204 ALA A CA 1
ATOM 1566 C C . ALA A 1 204 ? -11.856 -8.388 -0.778 1.00 95.19 204 ALA A C 1
ATOM 1568 O O . ALA A 1 204 ? -12.901 -8.110 -0.189 1.00 95.19 204 ALA A O 1
ATOM 1569 N N . THR A 1 205 ? -11.003 -9.306 -0.315 1.00 94.06 205 THR A N 1
ATOM 1570 C CA . THR A 1 205 ? -11.240 -10.069 0.917 1.00 94.06 205 THR A CA 1
ATOM 1571 C C . THR A 1 205 ? -11.207 -9.153 2.143 1.00 94.06 205 THR A C 1
ATOM 1573 O O . THR A 1 205 ? -12.113 -9.206 2.974 1.00 94.06 205 THR A O 1
ATOM 1576 N N . LEU A 1 206 ? -10.221 -8.250 2.238 1.00 93.12 206 LEU A N 1
ATOM 1577 C CA . LEU A 1 206 ? -10.163 -7.230 3.294 1.00 93.12 206 LEU A CA 1
ATOM 1578 C C . LEU A 1 206 ? -11.432 -6.370 3.312 1.00 93.12 206 LEU A C 1
ATOM 1580 O O . LEU A 1 206 ? -12.051 -6.211 4.365 1.00 93.12 206 LEU A O 1
ATOM 1584 N N . TYR A 1 207 ? -11.857 -5.876 2.150 1.00 93.75 207 TYR A N 1
ATOM 1585 C CA . TYR A 1 207 ? -13.073 -5.082 2.007 1.00 93.75 207 TYR A CA 1
ATOM 1586 C C . TYR A 1 207 ? -14.310 -5.846 2.477 1.00 93.75 207 TYR A C 1
ATOM 1588 O O . TYR A 1 207 ? -15.058 -5.347 3.320 1.00 93.75 207 TYR A O 1
ATOM 1596 N N . GLY A 1 208 ? -14.464 -7.093 2.026 1.00 92.06 208 GLY A N 1
ATOM 1597 C CA . GLY A 1 208 ? -15.534 -7.985 2.459 1.00 92.06 208 GLY A CA 1
ATOM 1598 C C . GLY A 1 208 ? -15.559 -8.179 3.975 1.00 92.06 208 GLY A C 1
ATOM 1599 O O . GLY A 1 208 ? -16.608 -8.016 4.591 1.00 92.06 208 GLY A O 1
ATOM 1600 N N . THR A 1 209 ? -14.411 -8.445 4.612 1.00 90.50 209 THR A N 1
ATOM 1601 C CA . THR A 1 209 ? -14.355 -8.639 6.075 1.00 90.50 209 THR A CA 1
ATOM 1602 C C . THR A 1 209 ? -14.754 -7.385 6.859 1.00 90.50 209 THR A C 1
ATOM 1604 O O . THR A 1 209 ? -15.480 -7.484 7.852 1.00 90.50 209 THR A O 1
ATOM 1607 N N . VAL A 1 210 ? -14.335 -6.198 6.404 1.00 90.88 210 VAL A N 1
ATOM 1608 C CA . VAL A 1 210 ? -14.689 -4.920 7.039 1.00 90.88 210 VAL A CA 1
ATOM 1609 C C . VAL A 1 210 ? -16.180 -4.625 6.865 1.00 90.88 210 VAL A C 1
ATOM 1611 O O . VAL A 1 210 ? -16.840 -4.254 7.839 1.00 90.88 210 VAL A O 1
ATOM 1614 N N . LEU A 1 211 ? -16.734 -4.846 5.669 1.00 90.81 211 LEU A N 1
ATOM 1615 C CA . LEU A 1 211 ? -18.161 -4.658 5.407 1.00 90.81 211 LEU A CA 1
ATOM 1616 C C . LEU A 1 211 ? -19.033 -5.631 6.198 1.00 90.81 211 LEU A C 1
ATOM 1618 O O . LEU A 1 211 ? -19.971 -5.190 6.857 1.00 90.81 211 LEU A O 1
ATOM 1622 N N . LEU A 1 212 ? -18.714 -6.928 6.192 1.00 89.06 212 LEU A N 1
ATOM 1623 C CA . LEU A 1 212 ? -19.462 -7.937 6.949 1.00 89.06 212 LEU A CA 1
ATOM 1624 C C . LEU A 1 212 ? -19.511 -7.580 8.437 1.00 89.06 212 LEU A C 1
ATOM 1626 O O . LEU A 1 212 ? -20.577 -7.623 9.053 1.00 89.06 212 LEU A O 1
ATOM 1630 N N . LYS A 1 213 ? -18.382 -7.134 8.998 1.00 84.81 213 LYS A N 1
ATOM 1631 C CA . LYS A 1 213 ? -18.309 -6.664 10.384 1.00 84.81 213 LYS A CA 1
ATOM 1632 C C . LYS A 1 213 ? -19.182 -5.433 10.618 1.00 84.81 213 LYS A C 1
ATOM 1634 O O . LYS A 1 213 ? -19.924 -5.392 11.599 1.00 84.81 213 LYS A O 1
ATOM 1639 N N . GLN A 1 214 ? -19.116 -4.442 9.732 1.00 86.69 214 GLN A N 1
ATOM 1640 C CA . GLN A 1 214 ? -19.912 -3.220 9.845 1.00 86.69 214 GLN A CA 1
ATOM 1641 C C . GLN A 1 214 ? -21.416 -3.526 9.751 1.00 86.69 214 GLN A C 1
ATOM 1643 O O . GLN A 1 214 ? -22.209 -3.016 10.548 1.00 86.69 214 GLN A O 1
ATOM 1648 N N . CYS A 1 215 ? -21.814 -4.403 8.827 1.00 86.69 215 CYS A N 1
ATOM 1649 C CA . CYS A 1 215 ? -23.185 -4.880 8.673 1.00 86.69 215 CYS A CA 1
ATOM 1650 C C . CYS A 1 215 ? -23.667 -5.619 9.925 1.00 86.69 215 CYS A C 1
ATOM 1652 O O . CYS A 1 215 ? -24.739 -5.299 10.441 1.00 86.69 215 CYS A O 1
ATOM 1654 N N . HIS A 1 216 ? -22.868 -6.552 10.450 1.00 85.06 216 HIS A N 1
ATOM 1655 C CA . HIS A 1 216 ? -23.195 -7.287 11.671 1.00 85.06 216 HIS A CA 1
ATOM 1656 C C . HIS A 1 216 ? -23.353 -6.341 12.868 1.00 85.06 216 HIS A C 1
ATOM 1658 O O . HIS A 1 216 ? -24.344 -6.401 13.595 1.00 85.06 216 HIS A O 1
ATOM 1664 N N . GLN A 1 217 ? -22.427 -5.392 13.030 1.00 82.00 217 GLN A N 1
ATOM 1665 C CA . GLN A 1 217 ? -22.485 -4.401 14.102 1.00 82.00 217 GLN A CA 1
ATOM 1666 C C . GLN A 1 217 ? -23.723 -3.503 13.989 1.00 82.00 217 GLN A C 1
ATOM 1668 O O . GLN A 1 217 ? -24.360 -3.192 14.994 1.00 82.00 217 GLN A O 1
ATOM 1673 N N . THR A 1 218 ? -24.091 -3.102 12.774 1.00 82.19 218 THR A N 1
ATOM 1674 C CA . THR A 1 218 ? -25.271 -2.259 12.540 1.00 82.19 218 THR A CA 1
ATOM 1675 C C . THR A 1 218 ? -26.561 -3.023 12.836 1.00 82.19 218 THR A C 1
ATOM 1677 O O . THR A 1 218 ? -27.477 -2.467 13.441 1.00 82.19 218 THR A O 1
ATOM 1680 N N . ARG A 1 219 ? -26.628 -4.310 12.471 1.00 83.31 219 ARG A N 1
ATOM 1681 C CA . ARG A 1 219 ? -27.766 -5.189 12.788 1.00 83.31 219 ARG A CA 1
ATOM 1682 C C . ARG A 1 219 ? -27.908 -5.419 14.292 1.00 83.31 219 ARG A C 1
ATOM 1684 O O . ARG A 1 219 ? -29.000 -5.248 14.823 1.00 83.31 219 ARG A O 1
ATOM 1691 N N . SER A 1 220 ? -26.808 -5.721 14.980 1.00 80.31 220 SER A N 1
ATOM 1692 C CA . SER A 1 220 ? -26.801 -5.951 16.430 1.00 80.31 220 SER A CA 1
ATOM 1693 C C . SER A 1 220 ? -27.300 -4.731 17.218 1.00 80.31 220 SER A C 1
ATOM 1695 O O . SER A 1 220 ? -28.145 -4.877 18.101 1.00 80.31 220 SER A O 1
ATOM 1697 N N . LYS A 1 221 ? -26.871 -3.517 16.837 1.00 76.88 221 LYS A N 1
ATOM 1698 C CA . LYS A 1 221 ? -27.329 -2.268 17.471 1.00 76.88 221 LYS A CA 1
ATOM 1699 C C . LYS A 1 221 ? -28.829 -2.017 17.303 1.00 76.88 221 LYS A C 1
ATOM 1701 O O . LYS A 1 221 ? -29.462 -1.528 18.229 1.00 76.88 221 LYS A O 1
ATOM 1706 N N . ARG A 1 222 ? -29.408 -2.363 16.147 1.00 76.31 222 ARG A N 1
ATOM 1707 C CA . ARG A 1 222 ? -30.859 -2.232 15.917 1.00 76.31 222 ARG A CA 1
ATOM 1708 C C . ARG A 1 222 ? -31.670 -3.202 16.773 1.00 76.31 222 ARG A C 1
ATOM 1710 O O . ARG A 1 222 ? -32.762 -2.851 17.194 1.00 76.31 222 ARG A O 1
ATOM 1717 N N . ALA A 1 223 ? -31.131 -4.390 17.045 1.00 78.31 223 ALA A N 1
ATOM 1718 C CA . ALA A 1 223 ? -31.812 -5.400 17.850 1.00 78.31 223 ALA A CA 1
ATOM 1719 C C . ALA A 1 223 ? -31.873 -5.046 19.347 1.00 78.31 223 ALA A C 1
ATOM 1721 O O . ALA A 1 223 ? -32.815 -5.447 20.018 1.00 78.31 223 ALA A O 1
ATOM 1722 N N . HIS A 1 224 ? -30.897 -4.296 19.871 1.00 71.69 224 HIS A N 1
ATOM 1723 C CA . HIS A 1 224 ? -30.800 -4.016 21.311 1.00 71.69 224 HIS A CA 1
ATOM 1724 C C . HIS A 1 224 ? -31.408 -2.679 21.756 1.00 71.69 224 HIS A C 1
ATOM 1726 O O . HIS A 1 224 ? -31.305 -2.361 22.935 1.00 71.69 224 HIS A O 1
ATOM 1732 N N . GLY A 1 225 ? -32.048 -1.903 20.869 1.00 60.81 225 GLY A N 1
ATOM 1733 C CA . GLY A 1 225 ? -32.895 -0.741 21.213 1.00 60.81 225 GLY A CA 1
ATOM 1734 C C . GLY A 1 225 ? -32.230 0.441 21.947 1.00 60.81 225 GLY A C 1
ATOM 1735 O O . GLY A 1 225 ? -32.803 1.524 21.997 1.00 60.81 225 GLY A O 1
ATOM 1736 N N . GLY A 1 226 ? -31.022 0.274 22.483 1.00 57.53 226 GLY A N 1
ATOM 1737 C CA . GLY A 1 226 ? -30.269 1.281 23.215 1.00 57.53 226 GLY A CA 1
ATOM 1738 C C . GLY A 1 226 ? -29.363 2.064 22.280 1.00 57.53 226 GLY A C 1
ATOM 1739 O O . GLY A 1 226 ? -28.262 1.629 21.937 1.00 57.53 226 GLY A O 1
ATOM 1740 N N . PHE A 1 227 ? -29.820 3.246 21.876 1.00 52.62 227 PHE A N 1
ATOM 1741 C CA . PHE A 1 227 ? -28.974 4.278 21.289 1.00 52.62 227 PHE A CA 1
ATOM 1742 C C . PHE A 1 227 ? -28.130 4.909 22.408 1.00 52.62 227 PHE A C 1
ATOM 1744 O O . PHE A 1 227 ? -28.353 6.045 22.806 1.00 52.62 227 PHE A O 1
ATOM 1751 N N . GLU A 1 228 ? -27.177 4.164 22.975 1.00 56.34 228 GLU A N 1
ATOM 1752 C CA . GLU A 1 228 ? -26.149 4.788 23.808 1.00 56.34 228 GLU A CA 1
ATOM 1753 C C . GLU A 1 228 ? -25.182 5.537 22.886 1.00 56.34 228 GLU A C 1
ATOM 1755 O O . GLU A 1 228 ? -24.262 4.984 22.277 1.00 56.34 228 GLU A O 1
ATOM 1760 N N . THR A 1 229 ? -25.442 6.834 22.761 1.00 53.41 229 THR A N 1
ATOM 1761 C CA . THR A 1 229 ? -24.776 7.846 21.929 1.00 53.41 229 THR A CA 1
ATOM 1762 C C . THR A 1 229 ? -23.283 8.052 22.255 1.00 53.41 229 THR A C 1
ATOM 1764 O O . THR A 1 229 ? -22.623 8.879 21.636 1.00 53.41 229 THR A O 1
ATOM 1767 N N . GLY A 1 230 ? -22.721 7.324 23.225 1.00 46.44 230 GLY A N 1
ATOM 1768 C CA . GLY A 1 230 ? -21.496 7.723 23.927 1.00 46.44 230 GLY A CA 1
ATOM 1769 C C . GLY A 1 230 ? -20.154 7.253 23.357 1.00 46.44 230 GLY A C 1
ATOM 1770 O O . GLY A 1 230 ? -19.123 7.801 23.732 1.00 46.44 230 GLY A O 1
ATOM 1771 N N . SER A 1 231 ? -20.091 6.262 22.463 1.00 50.34 231 SER A N 1
ATOM 1772 C CA . SER A 1 231 ? -18.786 5.842 21.919 1.00 50.34 231 SER A CA 1
ATOM 1773 C C . SER A 1 231 ? -18.889 5.327 20.494 1.00 50.34 231 SER A C 1
ATOM 1775 O O . SER A 1 231 ? -18.805 4.136 20.174 1.00 50.34 231 SER A O 1
ATOM 1777 N N . PHE A 1 232 ? -19.101 6.276 19.594 1.00 49.41 232 PHE A N 1
ATOM 1778 C CA . PHE A 1 232 ? -18.902 6.079 18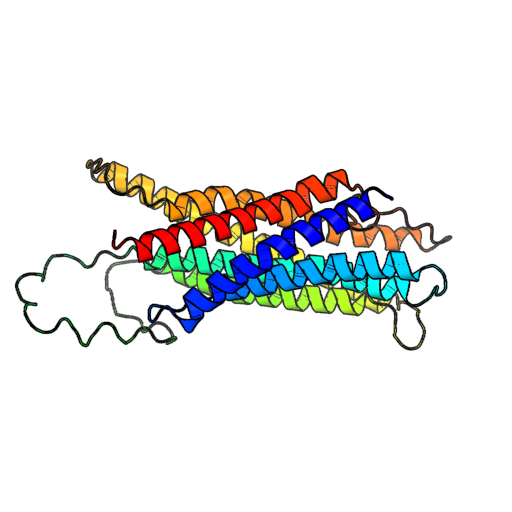.174 1.00 49.41 232 PHE A CA 1
ATOM 1779 C C . PHE A 1 232 ? -17.402 5.909 17.926 1.00 49.41 232 PHE A C 1
ATOM 1781 O O . PHE A 1 232 ? -16.697 6.877 17.695 1.00 49.41 232 PHE A O 1
ATOM 1788 N N . VAL A 1 233 ? -16.888 4.687 18.079 1.00 56.84 233 VAL A N 1
ATOM 1789 C CA . VAL A 1 233 ? -15.460 4.385 17.911 1.00 56.84 233 VAL A CA 1
ATOM 1790 C C . VAL A 1 233 ? -15.053 4.745 16.469 1.00 56.84 233 VAL A C 1
ATOM 1792 O O . VAL A 1 233 ? -15.404 3.999 15.548 1.00 56.84 233 VAL A O 1
ATOM 1795 N N . PRO A 1 234 ? -14.333 5.863 16.251 1.00 65.06 234 PRO A N 1
ATOM 1796 C CA . PRO A 1 234 ? -14.086 6.427 14.919 1.00 65.06 234 PRO A CA 1
ATOM 1797 C C . PRO A 1 234 ? -13.152 5.548 14.069 1.00 65.06 234 PRO A C 1
ATOM 1799 O O . PRO A 1 234 ? -13.091 5.681 12.848 1.00 65.06 234 PRO A O 1
ATOM 1802 N N . GLU A 1 235 ? -12.469 4.592 14.704 1.00 72.00 235 GLU A N 1
ATOM 1803 C CA . GLU A 1 235 ? -11.422 3.761 14.103 1.00 72.00 235 GLU A CA 1
ATOM 1804 C C . GLU A 1 235 ? -11.918 2.925 12.914 1.00 72.00 235 GLU A C 1
ATOM 1806 O O . GLU A 1 235 ? -11.246 2.825 11.890 1.00 72.00 235 GLU A O 1
ATOM 1811 N N . SER A 1 236 ? -13.109 2.323 13.017 1.00 75.56 236 SER A N 1
ATOM 1812 C CA . SER A 1 236 ? -13.620 1.437 11.962 1.00 75.56 236 SER A CA 1
ATOM 1813 C C . SER A 1 236 ? -14.205 2.190 10.771 1.00 75.56 236 SER A C 1
ATOM 1815 O O . SER A 1 236 ? -14.238 1.643 9.673 1.00 75.56 236 SER A O 1
ATOM 1817 N N . MET A 1 237 ? -14.641 3.438 10.949 1.00 81.94 237 MET A N 1
ATOM 1818 C CA . MET A 1 237 ? -15.225 4.219 9.853 1.00 81.94 237 MET A CA 1
ATOM 1819 C C . MET A 1 237 ? -14.172 4.770 8.908 1.00 81.94 237 MET A C 1
ATOM 1821 O O . MET A 1 237 ? -14.389 4.781 7.699 1.00 81.94 237 MET A O 1
ATOM 1825 N N . MET A 1 238 ? -13.005 5.138 9.437 1.00 87.12 238 MET A N 1
ATOM 1826 C CA . MET A 1 238 ? -11.885 5.547 8.597 1.00 87.12 238 MET A CA 1
ATOM 1827 C C . MET A 1 238 ? -11.451 4.412 7.660 1.00 87.12 238 MET A C 1
ATOM 1829 O O . MET A 1 238 ? -11.227 4.642 6.477 1.00 87.12 238 MET A O 1
ATOM 1833 N N . LEU A 1 239 ? -11.410 3.167 8.151 1.00 89.88 239 LEU A N 1
ATOM 1834 C CA . LEU A 1 239 ? -11.069 2.000 7.329 1.00 89.88 239 LEU A CA 1
ATOM 1835 C C . LEU A 1 239 ? -12.039 1.794 6.159 1.00 89.88 239 LEU A C 1
ATOM 1837 O O . LEU A 1 239 ? -11.592 1.462 5.064 1.00 89.88 239 LEU A O 1
ATOM 1841 N N . VAL A 1 240 ? -13.339 2.032 6.363 1.00 90.88 240 VAL A N 1
ATOM 1842 C CA . VAL A 1 240 ? -14.354 1.944 5.296 1.00 90.88 240 VAL A CA 1
ATOM 1843 C C . VAL A 1 240 ? -14.127 3.007 4.217 1.00 90.88 240 VAL A C 1
ATOM 1845 O O . VAL A 1 240 ? -14.369 2.730 3.046 1.00 90.88 240 VAL A O 1
ATOM 1848 N N . LEU A 1 241 ? -13.625 4.189 4.590 1.00 91.19 241 LEU A N 1
ATOM 1849 C CA . LEU A 1 241 ? -13.306 5.271 3.653 1.00 91.19 241 LEU A CA 1
ATOM 1850 C C . LEU A 1 241 ? -11.976 5.046 2.912 1.00 91.19 241 LEU A C 1
ATOM 1852 O O . LEU A 1 241 ? -11.855 5.380 1.737 1.00 91.19 241 LEU A O 1
ATOM 1856 N N . ILE A 1 242 ? -10.980 4.463 3.580 1.00 94.12 242 ILE A N 1
ATOM 1857 C CA . ILE A 1 242 ? -9.636 4.237 3.021 1.00 94.12 242 ILE A CA 1
ATOM 1858 C C . ILE A 1 242 ? -9.610 3.071 2.032 1.00 94.12 242 ILE A C 1
ATOM 1860 O O . ILE A 1 242 ? -8.942 3.138 1.001 1.00 94.12 242 ILE A O 1
ATOM 1864 N N . LEU A 1 243 ? -10.326 1.990 2.333 1.00 94.19 243 LEU A N 1
ATOM 1865 C CA . LEU A 1 243 ? -10.348 0.789 1.502 1.00 94.19 243 LEU A CA 1
ATOM 1866 C C . LEU A 1 243 ? -10.730 1.021 0.024 1.00 94.19 243 LEU A C 1
ATOM 1868 O O . LEU A 1 243 ? -10.039 0.459 -0.825 1.00 94.19 243 LEU A O 1
ATOM 1872 N N . PRO A 1 244 ? -11.758 1.819 -0.340 1.00 95.62 244 PRO A N 1
ATOM 1873 C CA . PRO A 1 244 ? -12.070 2.078 -1.747 1.00 95.62 244 PRO A CA 1
ATOM 1874 C C . PRO A 1 244 ? -10.954 2.848 -2.463 1.00 95.62 244 PRO A C 1
ATOM 1876 O O . PRO A 1 244 ? -10.670 2.560 -3.623 1.00 95.62 244 PRO A O 1
ATOM 1879 N N . LEU A 1 245 ? -10.259 3.764 -1.781 1.00 95.94 245 LEU A N 1
ATOM 1880 C CA . LEU A 1 245 ? -9.090 4.445 -2.350 1.00 95.94 245 LEU A CA 1
ATOM 1881 C C . LEU A 1 245 ? -7.955 3.451 -2.623 1.00 95.94 245 LEU A C 1
ATOM 1883 O O . LEU A 1 245 ? -7.341 3.463 -3.690 1.00 95.94 245 LEU A O 1
ATOM 1887 N N . LEU A 1 246 ? -7.717 2.531 -1.689 1.00 95.12 246 LEU A N 1
ATOM 1888 C CA . LEU A 1 246 ? -6.728 1.472 -1.865 1.00 95.12 246 LEU A CA 1
ATOM 1889 C C . LEU A 1 246 ? -7.123 0.527 -3.015 1.00 95.12 246 LEU A C 1
ATOM 1891 O O . LEU A 1 246 ? -6.279 0.153 -3.826 1.00 95.12 246 LEU A O 1
ATOM 1895 N N . PHE A 1 247 ? -8.410 0.207 -3.148 1.00 95.75 247 PHE A N 1
ATOM 1896 C CA . PHE A 1 247 ? -8.937 -0.587 -4.256 1.00 95.75 247 PHE A CA 1
ATOM 1897 C C . PHE A 1 247 ? -8.687 0.073 -5.619 1.00 95.75 247 PHE A C 1
ATOM 1899 O O . PHE A 1 247 ? -8.170 -0.583 -6.522 1.00 95.75 247 PHE A O 1
ATOM 1906 N N . VAL A 1 248 ? -8.959 1.378 -5.751 1.00 96.00 248 VAL A N 1
ATOM 1907 C CA . VAL A 1 248 ? -8.642 2.153 -6.967 1.00 96.00 248 VAL A CA 1
ATOM 1908 C C . VAL A 1 248 ? -7.155 2.045 -7.310 1.00 96.00 248 VAL A C 1
ATOM 1910 O O . VAL A 1 248 ? -6.797 1.793 -8.463 1.00 96.00 248 VAL A O 1
ATOM 1913 N N . ARG A 1 249 ? -6.280 2.149 -6.305 1.00 94.75 249 ARG A N 1
ATOM 1914 C CA . ARG A 1 249 ? -4.837 2.000 -6.504 1.00 94.75 249 ARG A CA 1
ATOM 1915 C C . ARG A 1 249 ? -4.447 0.597 -6.985 1.00 94.75 249 ARG A C 1
ATOM 1917 O O . ARG A 1 249 ? -3.603 0.474 -7.872 1.00 94.75 249 ARG A O 1
ATOM 1924 N N . VAL A 1 250 ? -5.046 -0.456 -6.433 1.00 95.12 250 VAL A N 1
ATOM 1925 C CA . VAL A 1 250 ? -4.786 -1.839 -6.872 1.00 95.12 250 VAL A CA 1
ATOM 1926 C C . VAL A 1 250 ? -5.275 -2.060 -8.305 1.00 95.12 250 VAL A C 1
ATOM 1928 O O . VAL A 1 250 ? -4.564 -2.685 -9.089 1.00 95.12 250 VAL A O 1
ATOM 1931 N N . ILE A 1 251 ? -6.424 -1.486 -8.689 1.00 95.00 251 ILE A N 1
ATOM 1932 C CA . ILE A 1 251 ? -6.899 -1.506 -10.082 1.00 95.00 251 ILE A CA 1
ATOM 1933 C C . ILE A 1 251 ? -5.889 -0.837 -11.011 1.00 95.00 251 ILE A C 1
ATOM 1935 O O . ILE A 1 251 ? -5.589 -1.387 -12.067 1.00 95.00 251 ILE A O 1
ATOM 1939 N N . TYR A 1 252 ? -5.334 0.318 -10.642 1.00 93.75 252 TYR A N 1
ATOM 1940 C CA . TYR A 1 252 ? -4.314 0.967 -11.466 1.00 93.75 252 TYR A CA 1
ATOM 1941 C C . TYR A 1 252 ? -3.093 0.066 -11.684 1.00 93.75 252 TYR A C 1
ATOM 1943 O O . TYR A 1 252 ? -2.630 -0.080 -12.815 1.00 93.75 252 TYR A O 1
ATOM 1951 N N . SER A 1 253 ? -2.604 -0.591 -10.630 1.00 91.94 253 SER A N 1
ATOM 1952 C CA . SER A 1 253 ? -1.499 -1.548 -10.754 1.00 91.94 253 SER A CA 1
ATOM 1953 C C . SER A 1 253 ? -1.853 -2.756 -11.615 1.00 91.94 253 SER A C 1
ATOM 1955 O O . SER A 1 253 ? -1.026 -3.190 -12.415 1.00 91.94 253 SER A O 1
ATOM 1957 N N . LEU A 1 254 ? -3.089 -3.251 -11.522 1.00 93.06 254 LEU A N 1
ATOM 1958 C CA . LEU A 1 254 ? -3.605 -4.303 -12.391 1.00 93.06 254 LEU A CA 1
ATOM 1959 C C . LEU A 1 254 ? -3.586 -3.856 -13.859 1.00 93.06 254 LEU A C 1
ATOM 1961 O O . LEU A 1 254 ? -2.983 -4.525 -14.695 1.00 93.06 254 LEU A O 1
ATOM 1965 N N . LEU A 1 255 ? -4.178 -2.698 -14.165 1.00 91.75 255 LEU A N 1
ATOM 1966 C CA . LEU A 1 255 ? -4.209 -2.130 -15.514 1.00 91.75 255 LEU A CA 1
ATOM 1967 C C . LEU A 1 255 ? -2.796 -1.948 -16.069 1.00 91.75 255 LEU A C 1
ATOM 1969 O O . LEU A 1 255 ? -2.541 -2.336 -17.207 1.00 91.75 255 LEU A O 1
ATOM 1973 N N . TYR A 1 256 ? -1.865 -1.437 -15.264 1.00 89.06 256 TYR A N 1
ATOM 1974 C CA . TYR A 1 256 ? -0.462 -1.339 -15.654 1.00 89.06 256 TYR A CA 1
ATOM 1975 C C . TYR A 1 256 ? 0.127 -2.714 -16.005 1.00 89.06 256 TYR A C 1
ATOM 1977 O O . TYR A 1 256 ? 0.660 -2.880 -17.100 1.00 89.06 256 TYR A O 1
ATOM 1985 N N . SER A 1 257 ? -0.032 -3.730 -15.146 1.00 88.38 257 SER A N 1
ATOM 1986 C CA . SER A 1 257 ? 0.498 -5.078 -15.405 1.00 88.38 257 SER A CA 1
ATOM 1987 C C . SER A 1 257 ? -0.078 -5.734 -16.663 1.00 88.38 257 SER A C 1
ATOM 1989 O O . SER A 1 257 ? 0.636 -6.455 -17.356 1.00 88.38 257 SER A O 1
ATOM 1991 N N . PHE A 1 258 ? -1.356 -5.504 -16.976 1.00 87.94 258 PHE A N 1
ATOM 1992 C CA . PHE A 1 258 ? -1.977 -6.054 -18.185 1.00 87.94 258 PHE A CA 1
ATOM 1993 C C . PHE A 1 258 ? -1.538 -5.337 -19.462 1.00 87.94 258 PHE A C 1
ATOM 1995 O O . PHE A 1 258 ? -1.406 -5.984 -20.500 1.00 87.94 258 PHE A O 1
ATOM 2002 N N . ASN A 1 259 ? -1.249 -4.037 -19.386 1.00 86.06 259 ASN A N 1
ATOM 2003 C CA . ASN A 1 259 ? -0.776 -3.269 -20.535 1.00 86.06 259 ASN A CA 1
ATOM 2004 C C . ASN A 1 259 ? 0.676 -3.579 -20.932 1.00 86.06 259 ASN A C 1
ATOM 2006 O O . ASN A 1 259 ? 1.060 -3.277 -22.060 1.00 86.06 259 ASN A O 1
ATOM 2010 N N . LEU A 1 260 ? 1.460 -4.242 -20.073 1.00 76.25 260 LEU A N 1
ATOM 2011 C CA . LEU A 1 260 ? 2.813 -4.701 -20.419 1.00 76.25 260 LEU A CA 1
ATOM 2012 C C . LEU A 1 260 ? 2.827 -5.654 -21.631 1.00 76.25 260 LEU A C 1
ATOM 2014 O O . LEU A 1 260 ? 3.787 -5.661 -22.391 1.00 76.25 260 LEU A O 1
ATOM 2018 N N . ASN A 1 261 ? 1.749 -6.414 -21.857 1.00 62.09 261 ASN A N 1
ATOM 2019 C CA . ASN A 1 261 ? 1.655 -7.382 -22.955 1.00 62.09 261 ASN A CA 1
ATOM 2020 C C . ASN A 1 261 ? 1.529 -6.764 -24.349 1.00 62.09 261 ASN A C 1
ATOM 2022 O O . ASN A 1 261 ? 1.900 -7.405 -25.326 1.00 62.09 261 ASN A O 1
ATOM 2026 N N . MET A 1 262 ? 0.966 -5.559 -24.468 1.00 52.88 262 MET A N 1
ATOM 2027 C CA . MET A 1 262 ? 0.719 -4.955 -25.785 1.00 52.88 262 MET A CA 1
ATOM 2028 C C . MET A 1 262 ? 2.017 -4.558 -26.501 1.00 52.88 262 MET A C 1
ATOM 2030 O O . MET A 1 262 ? 2.031 -4.425 -27.722 1.00 52.88 262 MET A O 1
ATOM 2034 N N . VAL A 1 263 ? 3.109 -4.398 -25.749 1.00 51.69 263 VAL A N 1
ATOM 2035 C CA . VAL A 1 263 ? 4.431 -4.037 -26.277 1.00 51.69 263 VAL A CA 1
ATOM 2036 C C . VAL A 1 263 ? 5.083 -5.216 -27.022 1.00 51.69 263 VAL A C 1
ATOM 2038 O O . VAL A 1 263 ? 5.839 -4.996 -27.963 1.00 51.69 263 VAL A O 1
ATOM 2041 N N . GLU A 1 264 ? 4.740 -6.462 -26.673 1.00 48.78 264 GLU A N 1
ATOM 2042 C CA . GLU A 1 264 ? 5.304 -7.687 -27.269 1.00 48.78 264 GLU A CA 1
ATOM 2043 C C . GLU A 1 264 ? 4.755 -7.971 -28.680 1.00 48.78 264 GLU A C 1
ATOM 2045 O O . GLU A 1 264 ? 5.451 -8.521 -29.524 1.00 48.78 264 GLU A O 1
ATOM 2050 N N . THR A 1 265 ? 3.523 -7.556 -28.987 1.00 46.03 265 THR A N 1
ATOM 2051 C CA . THR A 1 265 ? 2.900 -7.820 -30.299 1.00 46.03 265 THR A CA 1
ATOM 2052 C C . THR A 1 265 ? 3.329 -6.865 -31.417 1.00 46.03 265 THR A C 1
ATOM 2054 O O . THR A 1 265 ? 3.020 -7.130 -32.574 1.00 46.03 265 THR A O 1
ATOM 2057 N N . LEU A 1 266 ? 4.039 -5.773 -31.105 1.00 47.34 266 LEU A N 1
ATOM 2058 C CA . LEU A 1 266 ? 4.528 -4.805 -32.102 1.00 47.34 266 LEU A CA 1
ATOM 2059 C C . LEU A 1 266 ? 6.029 -4.943 -32.420 1.00 47.34 266 LEU A C 1
ATOM 2061 O O . LEU A 1 266 ? 6.516 -4.293 -33.341 1.00 47.34 266 LEU A O 1
ATOM 2065 N N . SER A 1 267 ? 6.779 -5.779 -31.700 1.00 47.03 267 SER A N 1
ATOM 2066 C CA . SER A 1 267 ? 8.243 -5.874 -31.825 1.00 47.03 267 SER A CA 1
ATOM 2067 C C . SER A 1 267 ? 8.743 -6.670 -33.042 1.00 47.03 267 SER A C 1
ATOM 2069 O O . SER A 1 267 ? 9.951 -6.791 -33.225 1.00 47.03 267 SER A O 1
ATOM 2071 N N . THR A 1 268 ? 7.861 -7.156 -33.923 1.00 48.78 268 THR A N 1
ATOM 2072 C CA . THR A 1 268 ? 8.264 -7.791 -35.195 1.00 48.78 268 THR A CA 1
ATOM 2073 C C . THR A 1 268 ? 8.633 -6.798 -36.304 1.00 48.78 268 THR A C 1
ATOM 2075 O O . THR A 1 268 ? 9.211 -7.211 -37.305 1.00 48.78 268 THR A O 1
ATOM 2078 N N . GLN A 1 269 ? 8.408 -5.492 -36.132 1.00 43.16 269 GLN A N 1
ATOM 2079 C CA . GLN A 1 269 ? 8.938 -4.453 -37.024 1.00 43.16 269 GLN A CA 1
ATOM 2080 C C . GLN A 1 269 ? 9.183 -3.159 -36.240 1.00 43.16 269 GLN A C 1
ATOM 2082 O O . GLN A 1 269 ? 8.231 -2.508 -35.839 1.00 43.16 269 GLN A O 1
ATOM 2087 N N . SER A 1 270 ? 10.455 -2.774 -36.076 1.00 40.03 270 SER A N 1
ATOM 2088 C CA . SER A 1 270 ? 10.915 -1.462 -35.580 1.00 40.03 270 SER A CA 1
ATOM 2089 C C . SER A 1 270 ? 10.279 -0.998 -34.256 1.00 40.03 270 SER A C 1
ATOM 2091 O O . SER A 1 270 ? 9.167 -0.479 -34.204 1.00 40.03 270 SER A O 1
ATOM 2093 N N . VAL A 1 271 ? 11.031 -1.157 -33.162 1.00 45.59 271 VAL A N 1
ATOM 2094 C CA . VAL A 1 271 ? 10.636 -0.830 -31.783 1.00 45.59 271 VAL A CA 1
ATOM 2095 C C . VAL A 1 271 ? 10.334 0.666 -31.629 1.00 45.59 271 VAL A C 1
ATOM 2097 O O . VAL A 1 271 ? 11.177 1.459 -31.221 1.00 45.59 271 VAL A O 1
ATOM 2100 N N . LYS A 1 272 ? 9.097 1.061 -31.931 1.00 40.06 272 LYS A N 1
ATOM 2101 C CA . LYS A 1 272 ? 8.495 2.300 -31.445 1.00 40.06 272 LYS A CA 1
ATOM 2102 C C . LYS A 1 272 ? 7.558 1.903 -30.311 1.00 40.06 272 LYS A C 1
ATOM 2104 O O . LYS A 1 272 ? 6.402 1.550 -30.531 1.00 40.06 272 LYS A O 1
ATOM 2109 N N . THR A 1 273 ? 8.096 1.881 -29.095 1.00 48.56 273 THR A N 1
ATOM 2110 C CA . THR A 1 273 ? 7.344 1.647 -27.860 1.00 48.56 273 THR A CA 1
ATOM 2111 C C . THR A 1 273 ? 6.278 2.727 -27.734 1.00 48.56 273 THR A C 1
ATOM 2113 O O . THR A 1 273 ? 6.555 3.845 -27.315 1.00 48.56 273 THR A O 1
ATOM 2116 N N . VAL A 1 274 ? 5.041 2.425 -28.131 1.00 51.97 274 VAL A N 1
ATOM 2117 C CA . VAL A 1 274 ? 3.918 3.304 -27.804 1.00 51.97 274 VAL A CA 1
ATOM 2118 C C . VAL A 1 274 ? 3.787 3.256 -26.281 1.00 51.97 274 VAL A C 1
ATOM 2120 O O . VAL A 1 274 ? 3.517 2.176 -25.745 1.00 51.97 274 VAL A O 1
ATOM 2123 N N . PRO A 1 275 ? 4.031 4.366 -25.562 1.00 59.34 275 PRO A N 1
ATOM 2124 C CA . PRO A 1 275 ? 3.974 4.362 -24.112 1.00 59.34 275 PRO A CA 1
ATOM 2125 C C . PRO A 1 275 ? 2.572 3.937 -23.696 1.00 59.34 275 PRO A C 1
ATOM 2127 O O . PRO A 1 275 ? 1.568 4.522 -24.117 1.00 59.34 275 PRO A O 1
ATOM 2130 N N . SER A 1 276 ? 2.486 2.870 -22.900 1.00 69.75 276 SER A N 1
ATOM 2131 C CA . SER A 1 276 ? 1.191 2.450 -22.385 1.00 69.75 276 SER A CA 1
ATOM 2132 C C . SER A 1 276 ? 0.614 3.607 -21.570 1.00 69.75 276 SER A C 1
ATOM 2134 O O . SER A 1 276 ? 1.315 4.204 -20.751 1.00 69.75 276 SER A O 1
ATOM 2136 N N . LYS A 1 277 ? -0.667 3.939 -21.771 1.00 81.62 277 LYS A N 1
ATOM 2137 C CA . LYS A 1 277 ? -1.321 5.068 -21.079 1.00 81.62 277 LYS A CA 1
ATOM 2138 C C . LYS A 1 277 ? -1.194 5.000 -19.549 1.00 81.62 277 LYS A C 1
ATOM 2140 O O . LYS A 1 277 ? -1.339 6.023 -18.884 1.00 81.62 277 LYS A O 1
ATOM 2145 N N . TYR A 1 278 ? -0.929 3.809 -19.014 1.00 83.50 278 TYR A N 1
ATOM 2146 C CA . TYR A 1 278 ? -0.834 3.501 -17.593 1.00 83.50 278 TYR A CA 1
ATOM 2147 C C . TYR A 1 278 ? 0.604 3.412 -17.070 1.00 83.50 278 TYR A C 1
ATOM 2149 O O . TYR A 1 278 ? 0.775 3.128 -15.889 1.00 83.50 278 TYR A O 1
ATOM 2157 N N . ASP A 1 279 ? 1.628 3.641 -17.897 1.00 82.62 279 ASP A N 1
ATOM 2158 C CA . ASP A 1 279 ? 3.013 3.683 -17.423 1.00 82.62 279 ASP A CA 1
ATOM 2159 C C . ASP A 1 279 ? 3.215 4.903 -16.503 1.00 82.62 279 ASP A C 1
ATOM 2161 O O . ASP A 1 279 ? 2.949 6.027 -16.931 1.00 82.62 279 ASP A O 1
ATOM 2165 N N . PRO A 1 280 ? 3.654 4.730 -15.243 1.00 79.88 280 PRO A N 1
ATOM 2166 C CA . PRO A 1 280 ? 3.918 5.861 -14.355 1.00 79.88 280 PRO A CA 1
ATOM 2167 C C . PRO A 1 280 ? 5.022 6.795 -14.880 1.00 79.88 280 PRO A C 1
ATOM 2169 O O . PRO A 1 280 ? 4.977 7.991 -14.598 1.00 79.88 280 PRO A O 1
ATOM 2172 N N . ALA A 1 281 ? 5.986 6.273 -15.649 1.00 77.50 281 ALA A N 1
ATOM 2173 C CA . ALA A 1 281 ? 7.109 7.061 -16.153 1.00 77.50 281 ALA A CA 1
ATOM 2174 C C . ALA A 1 281 ? 6.767 7.819 -17.443 1.00 77.50 281 ALA A C 1
ATOM 2176 O O . ALA A 1 281 ? 7.047 9.006 -17.536 1.00 77.50 281 ALA A O 1
ATOM 2177 N N . ASN A 1 282 ? 6.141 7.145 -18.414 1.00 80.12 282 ASN A N 1
ATOM 2178 C CA . ASN A 1 282 ? 5.951 7.686 -19.769 1.00 80.12 282 ASN A CA 1
ATOM 2179 C C . ASN A 1 282 ? 4.474 7.820 -20.192 1.00 80.12 282 ASN A C 1
ATOM 2181 O O . ASN A 1 282 ? 4.184 8.206 -21.323 1.00 80.12 282 ASN A O 1
ATOM 2185 N N . GLY A 1 283 ? 3.532 7.399 -19.343 1.00 84.12 283 GLY A N 1
ATOM 2186 C CA . GLY A 1 283 ? 2.104 7.340 -19.657 1.00 84.12 283 GLY A CA 1
ATOM 2187 C C . GLY A 1 283 ? 1.384 8.671 -19.446 1.00 84.12 283 GLY A C 1
ATOM 2188 O O . GLY A 1 283 ? 1.963 9.744 -19.509 1.00 84.12 283 GLY A O 1
ATOM 2189 N N . SER A 1 284 ? 0.079 8.637 -19.178 1.00 91.06 284 SER A N 1
ATOM 2190 C CA . SER A 1 284 ? -0.639 9.868 -18.832 1.00 91.06 284 SER A CA 1
ATOM 2191 C C . SER A 1 284 ? -0.374 10.243 -17.373 1.00 91.06 284 SER A C 1
ATOM 2193 O O . SER A 1 284 ? -0.853 9.562 -16.460 1.00 91.06 284 SER A O 1
ATOM 2195 N N . TRP A 1 285 ? 0.322 11.361 -17.145 1.00 91.44 285 TRP A N 1
ATOM 2196 C CA . TRP A 1 285 ? 0.568 11.890 -15.796 1.00 91.44 285 TRP A CA 1
ATOM 2197 C C . TRP A 1 285 ? -0.730 12.105 -14.998 1.00 91.44 285 TRP A C 1
ATOM 2199 O O . TRP A 1 285 ? -0.748 11.873 -13.793 1.00 91.44 285 TRP A O 1
ATOM 2209 N N . VAL A 1 286 ? -1.838 12.469 -15.662 1.00 93.69 286 VAL A N 1
ATOM 2210 C CA . VAL A 1 286 ? -3.154 12.667 -15.025 1.00 93.69 286 VAL A CA 1
ATOM 2211 C C . VAL A 1 286 ? -3.699 11.353 -14.469 1.00 93.69 286 VAL A C 1
ATOM 2213 O O . VAL A 1 286 ? -4.185 11.308 -13.340 1.00 93.69 286 VAL A O 1
ATOM 2216 N N . ILE A 1 287 ? -3.597 10.269 -15.244 1.00 92.88 287 ILE A N 1
ATOM 2217 C CA . ILE A 1 287 ? -4.048 8.938 -14.817 1.00 92.88 287 ILE A CA 1
ATOM 2218 C C . ILE A 1 287 ? -3.193 8.457 -13.641 1.00 92.88 287 ILE A C 1
ATOM 2220 O O . ILE A 1 287 ? -3.738 7.957 -12.656 1.00 92.88 287 ILE A O 1
ATOM 2224 N N . TYR A 1 288 ? -1.870 8.642 -13.717 1.00 91.88 288 TYR A N 1
ATOM 2225 C CA . TYR A 1 288 ? -0.971 8.302 -12.614 1.00 91.88 288 TYR A CA 1
ATOM 2226 C C . TYR A 1 288 ? -1.277 9.121 -11.353 1.00 91.88 288 TYR A C 1
ATOM 2228 O O . TYR A 1 288 ? -1.355 8.556 -10.262 1.00 91.88 288 TYR A O 1
ATOM 2236 N N . LEU A 1 289 ? -1.530 10.423 -11.488 1.00 93.75 289 LEU A N 1
ATOM 2237 C CA . LEU A 1 289 ? -1.880 11.290 -10.368 1.00 93.75 289 LEU A CA 1
ATOM 2238 C C . LEU A 1 289 ? -3.199 10.856 -9.712 1.00 93.75 289 LEU A C 1
ATOM 2240 O O . LEU A 1 289 ? -3.230 10.644 -8.502 1.00 93.75 289 LEU A O 1
ATOM 2244 N N . LEU A 1 290 ? -4.266 10.668 -10.494 1.00 95.31 290 LEU A N 1
ATOM 2245 C CA . LEU A 1 290 ? -5.605 10.378 -9.969 1.00 95.31 290 LEU A CA 1
ATOM 2246 C C . LEU A 1 290 ? -5.771 8.949 -9.444 1.00 95.31 290 LEU A C 1
ATOM 2248 O O . LEU A 1 290 ? -6.419 8.754 -8.419 1.00 95.31 290 LEU A O 1
ATOM 2252 N N . LEU A 1 291 ? -5.226 7.945 -10.137 1.00 93.88 291 LEU A N 1
ATOM 2253 C CA . LEU A 1 291 ? -5.414 6.536 -9.768 1.00 93.88 291 LEU A CA 1
ATOM 2254 C C . LEU A 1 291 ? -4.231 5.958 -8.981 1.00 93.88 291 LEU A C 1
ATOM 2256 O O . LEU A 1 291 ? -4.370 4.946 -8.295 1.00 93.88 291 LEU A O 1
ATOM 2260 N N . GLY A 1 292 ? -3.055 6.574 -9.095 1.00 91.75 292 GLY A N 1
ATOM 2261 C CA . GLY A 1 292 ? -1.832 6.145 -8.429 1.00 91.75 292 GLY A CA 1
ATOM 2262 C C . GLY A 1 292 ? -1.531 6.967 -7.184 1.00 91.75 292 GLY A C 1
ATOM 2263 O O . GLY A 1 292 ? -1.658 6.463 -6.069 1.00 91.75 292 GLY A O 1
ATOM 2264 N N . LEU A 1 293 ? -1.123 8.220 -7.381 1.00 94.25 293 LEU A N 1
ATOM 2265 C CA . LEU A 1 293 ? -0.549 9.053 -6.325 1.00 94.25 293 LEU A CA 1
ATOM 2266 C C . LEU A 1 293 ? -1.586 9.506 -5.291 1.00 94.25 293 LEU A C 1
ATOM 2268 O O . LEU A 1 293 ? -1.383 9.292 -4.096 1.00 94.25 293 LEU A O 1
ATOM 2272 N N . VAL A 1 294 ? -2.701 10.100 -5.731 1.00 96.25 294 VAL A N 1
ATOM 2273 C CA . VAL A 1 294 ? -3.725 10.668 -4.837 1.00 96.25 294 VAL A CA 1
ATOM 2274 C C . VAL A 1 294 ? -4.261 9.619 -3.855 1.00 96.25 294 VAL A C 1
ATOM 2276 O O . VAL A 1 294 ? -4.164 9.860 -2.651 1.00 96.25 294 VAL A O 1
ATOM 2279 N N . PRO A 1 295 ? -4.726 8.428 -4.288 1.00 96.50 295 PRO A N 1
ATOM 2280 C CA . PRO A 1 295 ? -5.242 7.435 -3.353 1.00 96.50 295 PRO A CA 1
ATOM 2281 C C . PRO A 1 295 ? -4.185 6.985 -2.342 1.00 96.50 295 PRO A C 1
ATOM 2283 O O . PRO A 1 295 ? -4.491 6.827 -1.163 1.00 96.50 295 PRO A O 1
ATOM 2286 N N . GLN A 1 296 ? -2.927 6.825 -2.769 1.00 95.06 296 GLN A N 1
ATOM 2287 C CA . GLN A 1 296 ? -1.835 6.426 -1.879 1.00 95.06 296 GLN A CA 1
ATOM 2288 C C . GLN A 1 296 ? -1.521 7.485 -0.823 1.00 95.06 296 GLN A C 1
ATOM 2290 O O . GLN A 1 296 ? -1.410 7.155 0.359 1.00 95.06 296 GLN A O 1
ATOM 2295 N N . VAL A 1 297 ? -1.383 8.747 -1.233 1.00 96.50 297 VAL A N 1
ATOM 2296 C CA . VAL A 1 297 ? -1.116 9.856 -0.312 1.00 96.50 297 VAL A CA 1
ATOM 2297 C C . VAL A 1 297 ? -2.271 10.005 0.671 1.00 96.50 297 VAL A C 1
ATOM 2299 O O . VAL A 1 297 ? -2.027 10.102 1.872 1.00 96.50 297 VAL A O 1
ATOM 2302 N N . THR A 1 298 ? -3.524 9.932 0.212 1.00 96.25 298 THR A N 1
ATOM 2303 C CA . THR A 1 298 ? -4.704 9.991 1.086 1.00 96.25 298 THR A CA 1
ATOM 2304 C C . THR A 1 298 ? -4.745 8.837 2.089 1.00 96.25 298 THR A C 1
ATOM 2306 O O . THR A 1 298 ? -5.009 9.067 3.267 1.00 96.25 298 THR A O 1
ATOM 2309 N N . VAL A 1 299 ? -4.443 7.602 1.674 1.00 96.12 299 VAL A N 1
ATOM 2310 C CA . VAL A 1 299 ? -4.398 6.435 2.575 1.00 96.12 299 VAL A CA 1
ATOM 2311 C C . VAL A 1 299 ? -3.352 6.641 3.678 1.00 96.12 299 VAL A C 1
ATOM 2313 O O . VAL A 1 299 ? -3.655 6.481 4.860 1.00 96.12 299 VAL A O 1
ATOM 2316 N N . VAL A 1 300 ? -2.127 7.022 3.306 1.00 96.44 300 VAL A N 1
ATOM 2317 C CA . VAL A 1 300 ? -1.007 7.159 4.252 1.00 96.44 300 VAL A CA 1
ATOM 2318 C C . VAL A 1 300 ? -1.229 8.333 5.192 1.00 96.44 300 VAL A C 1
ATOM 2320 O O . VAL A 1 300 ? -1.093 8.169 6.399 1.00 96.44 300 VAL A O 1
ATOM 2323 N N . THR A 1 301 ? -1.623 9.494 4.668 1.00 96.19 301 THR A N 1
ATOM 2324 C CA . THR A 1 301 ? -1.960 10.667 5.490 1.00 96.19 301 THR A CA 1
ATOM 2325 C C . THR A 1 301 ? -3.083 10.359 6.469 1.00 96.19 301 THR A C 1
ATOM 2327 O O . THR A 1 301 ? -2.956 10.697 7.640 1.00 96.19 301 THR A O 1
ATOM 2330 N N . SER A 1 302 ? -4.131 9.650 6.041 1.00 95.12 302 SER A N 1
ATOM 2331 C CA . SER A 1 302 ? -5.231 9.265 6.928 1.00 95.12 302 SER A CA 1
ATOM 2332 C C . SER A 1 302 ? -4.755 8.352 8.060 1.00 95.12 302 SER A C 1
ATOM 2334 O O . SER A 1 302 ? -5.071 8.606 9.221 1.00 95.12 302 SER A O 1
ATOM 2336 N N . TYR A 1 303 ? -3.951 7.321 7.756 1.00 94.69 303 TYR A N 1
ATOM 2337 C CA . TYR A 1 303 ? -3.365 6.468 8.797 1.00 94.69 303 TYR A CA 1
ATOM 2338 C C . TYR A 1 303 ? -2.492 7.267 9.756 1.00 94.69 303 TYR A C 1
ATOM 2340 O O . TYR A 1 303 ? -2.625 7.125 10.968 1.00 94.69 303 TYR A O 1
ATOM 2348 N N . THR A 1 304 ? -1.652 8.143 9.218 1.00 95.25 304 THR A N 1
ATOM 2349 C CA . THR A 1 304 ? -0.765 8.996 9.996 1.00 95.25 304 THR A CA 1
ATOM 2350 C C . THR A 1 304 ? -1.533 9.938 10.926 1.00 95.25 304 THR A C 1
ATOM 2352 O O . THR A 1 304 ? -1.226 9.979 12.113 1.00 95.25 304 THR A O 1
ATOM 2355 N N . ILE A 1 305 ? -2.560 10.637 10.428 1.00 94.25 305 ILE A N 1
ATOM 2356 C CA . ILE A 1 305 ? -3.429 11.519 11.227 1.00 94.25 305 ILE A CA 1
ATOM 2357 C C . ILE A 1 305 ? -4.108 10.724 12.342 1.00 94.25 305 ILE A C 1
ATOM 2359 O O . ILE A 1 305 ? -4.171 11.161 13.485 1.00 94.25 305 ILE A O 1
ATOM 2363 N N . TYR A 1 306 ? -4.605 9.529 12.038 1.00 91.75 306 TYR A N 1
ATOM 2364 C CA . TYR A 1 306 ? -5.236 8.701 13.054 1.00 91.75 306 TYR A CA 1
ATOM 2365 C C . TYR A 1 306 ? -4.243 8.236 14.132 1.00 91.75 306 TYR A C 1
ATOM 2367 O O . TYR A 1 306 ? -4.561 8.272 15.320 1.00 91.75 306 TYR A O 1
ATOM 2375 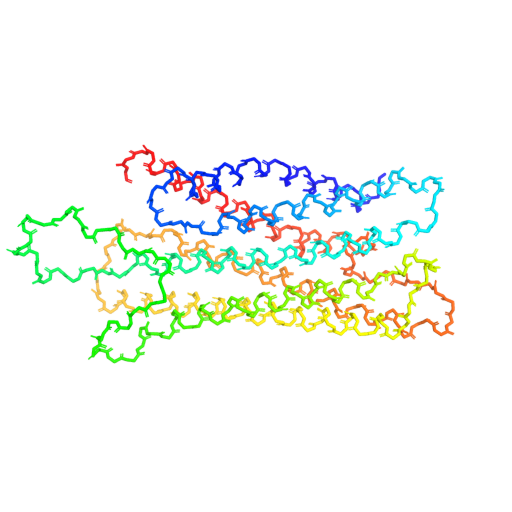N N . GLY A 1 307 ? -3.022 7.863 13.742 1.00 90.75 307 GLY A N 1
ATOM 2376 C CA . GLY A 1 307 ? -1.960 7.530 14.690 1.00 90.75 307 GLY A CA 1
ATOM 2377 C C . GLY A 1 307 ? -1.569 8.695 15.583 1.00 90.75 307 GLY A C 1
ATOM 2378 O O . GLY A 1 307 ? -1.436 8.514 16.790 1.00 90.75 307 GLY A O 1
ATOM 2379 N N . THR A 1 308 ? -1.430 9.900 15.024 1.00 92.56 308 THR A N 1
ATOM 2380 C CA . THR A 1 308 ? -1.115 11.088 15.828 1.00 92.56 308 THR A CA 1
ATOM 2381 C C . THR A 1 308 ? -2.251 11.446 16.773 1.00 92.56 308 THR A C 1
ATOM 2383 O O . THR A 1 308 ? -1.987 11.744 17.933 1.00 92.56 308 THR A O 1
ATOM 2386 N N . LEU A 1 309 ? -3.508 11.362 16.332 1.00 91.38 309 LEU A N 1
ATOM 2387 C CA . LEU A 1 309 ? -4.665 11.588 17.201 1.00 91.38 309 LEU A CA 1
ATOM 2388 C C . LEU A 1 309 ? -4.734 10.560 18.336 1.00 91.38 309 LEU A C 1
ATOM 2390 O O . LEU A 1 309 ? -4.980 10.937 19.482 1.00 91.38 309 LEU A O 1
ATOM 2394 N N . SER A 1 310 ? -4.476 9.280 18.047 1.00 87.38 310 SER A N 1
ATOM 2395 C CA . SER A 1 310 ? -4.404 8.238 19.079 1.00 87.38 310 SER A CA 1
ATOM 2396 C C . SER A 1 310 ? -3.277 8.518 20.072 1.00 87.38 310 SER A C 1
ATOM 2398 O O . SER A 1 310 ? -3.490 8.413 21.274 1.00 87.38 310 SER A O 1
ATOM 2400 N N . TRP A 1 311 ? -2.103 8.920 19.585 1.00 89.69 311 TRP A N 1
ATOM 2401 C CA . TRP A 1 311 ? -0.962 9.290 20.421 1.00 89.69 311 TRP A CA 1
ATOM 2402 C C . TRP A 1 311 ? -1.264 10.491 21.333 1.00 89.69 311 TRP A C 1
ATOM 2404 O O . TRP A 1 311 ? -0.937 10.465 22.520 1.00 89.69 311 TRP A O 1
ATOM 2414 N N . ILE A 1 312 ? -1.928 11.529 20.809 1.00 90.00 312 ILE A N 1
ATOM 2415 C CA . ILE A 1 312 ? -2.349 12.699 21.598 1.00 90.00 312 ILE A CA 1
ATOM 2416 C C . ILE A 1 312 ? -3.324 12.270 22.692 1.00 90.00 312 ILE A C 1
ATOM 2418 O O . ILE A 1 312 ? -3.161 12.673 23.844 1.00 90.00 312 ILE A O 1
ATOM 2422 N N . LYS A 1 313 ? -4.305 11.430 22.344 1.00 86.75 313 LYS A N 1
ATOM 2423 C CA . LYS A 1 313 ? -5.297 10.933 23.297 1.00 86.75 313 LYS A CA 1
ATOM 2424 C C . LYS A 1 313 ? -4.646 10.144 24.436 1.00 86.75 313 LYS A C 1
ATOM 2426 O O . LYS A 1 313 ? -4.937 10.407 25.603 1.00 86.75 313 LYS A O 1
ATOM 2431 N N . ASP A 1 314 ? -3.722 9.245 24.102 1.00 84.88 314 ASP A N 1
ATOM 2432 C CA . ASP A 1 314 ? -2.981 8.454 25.089 1.00 84.88 314 ASP A CA 1
ATOM 2433 C C . ASP A 1 314 ? -2.192 9.358 26.055 1.00 84.88 314 ASP A C 1
ATOM 2435 O O . ASP A 1 314 ? -2.077 9.056 27.243 1.00 84.88 314 ASP A O 1
ATOM 2439 N N . ARG A 1 315 ? -1.694 10.507 25.574 1.00 86.62 315 ARG A N 1
ATOM 2440 C CA . ARG A 1 315 ? -0.989 11.497 26.400 1.00 86.62 315 ARG A CA 1
ATOM 2441 C C . ARG A 1 315 ? -1.920 12.358 27.253 1.00 86.62 315 ARG A C 1
ATOM 2443 O O . ARG A 1 315 ? -1.518 12.762 28.341 1.00 86.62 315 ARG A O 1
ATOM 2450 N N . SER A 1 316 ? -3.136 12.649 26.789 1.00 87.81 316 SER A N 1
ATOM 2451 C CA . SER A 1 316 ? -4.101 13.451 27.554 1.00 87.81 316 SER A CA 1
ATOM 2452 C C . SER A 1 316 ? -4.713 12.713 28.749 1.00 87.81 316 SER A C 1
ATOM 2454 O O . SER A 1 316 ? -5.418 13.338 29.532 1.00 87.81 316 SER A O 1
ATOM 2456 N N . GLY A 1 317 ? -4.447 11.409 28.911 1.00 76.94 317 GLY A N 1
ATOM 2457 C CA . GLY A 1 317 ? -4.996 10.614 30.015 1.00 76.94 317 GLY A CA 1
ATOM 2458 C C . GLY A 1 317 ? -6.522 10.461 29.964 1.00 76.94 317 GLY A C 1
ATOM 2459 O O . GLY A 1 317 ? -7.133 10.208 31.000 1.00 76.94 317 GLY A O 1
ATOM 2460 N N . ALA A 1 318 ? -7.115 10.635 28.776 1.00 51.97 318 ALA A N 1
ATOM 2461 C CA . ALA A 1 318 ? -8.555 10.641 28.511 1.00 51.97 318 ALA A CA 1
ATOM 2462 C C . ALA A 1 318 ? -9.027 9.383 27.765 1.00 51.97 318 ALA A C 1
ATOM 2464 O O . ALA A 1 318 ? -8.257 8.835 26.940 1.00 51.97 318 ALA A O 1
#

pLDDT: mean 79.25, std 18.5, range [34.97, 97.56]

InterPro domains:
  IPR056119 Domain of unknown function DUF7702 [PF24800] (2-99)
  IPR056119 Domain of unknown function DUF7702 [PF24800] (143-307)

Secondary structure (DSSP, 8-state):
--HHHHHHHHHHHHHHHHHHHHHHHHHIIIII--S---THHHHHHHHHHHHHHHHHHHHHHHHHTTS-TTTHHHHHHHHHHHHHHTHHHHHHHHHHHHHHHHHTT-PPPGGGTTS-SS-TTSSSS---S---------S-SGGGHHHHHHHHHHHHHHHHHHHHHHHHHTTSPPTTT----HHHHHHHHHHHHHHHHHHHHHHHHHHHHHHHHHHHHHHHHHHT----TT---THHHHHHHHHHHHHHHHHHHHHHHHHGGGGGGGTTS-------TT-TTTS-HHHIIIIIIHHHHHHHHHHHHHHHHHHHHHHHT-